Protein AF-A0A940AK11-F1 (afdb_monomer_lite)

Sequence (326 aa):
MSIERRLAAKERALKARRKAFWKKAGPILIIAAAVLLVWGVYALNKSLTEINYSKGITKDGKIKGYNAKDCLNGLPNLDSIDIKVEEVTDELVGERIEKQMKSLIESKNGTETSEETGEDKKDEEPVDYDALLTDAWVEEYASTYLGDYYEHTAEGFKKAIKDIVTDEKRSAAETDIDTYLKENTTVKTYPWTFTRNLRKLIPDAEEKQYKSLYEAYGLTFDFDSYVESTYGSYTSYRKQVKERAKEQTHVVLIWLAVGDELGVTATEADVKAWKVLDLGDTAKDEDKEEYWKLAVEEYGLPYLMMDYRVDAAHKALYNKVLGPAE

Structure (mmCIF, N/CA/C/O backbone):
data_AF-A0A940AK11-F1
#
_entry.id   AF-A0A940AK11-F1
#
loop_
_atom_site.group_PDB
_atom_site.id
_atom_site.type_symbol
_atom_site.label_atom_id
_atom_site.label_alt_id
_atom_site.label_comp_id
_atom_site.label_asym_id
_atom_site.label_entity_id
_atom_site.label_seq_id
_atom_site.pdbx_PDB_ins_code
_atom_site.Cartn_x
_atom_site.Cartn_y
_atom_site.Cartn_z
_atom_site.occupancy
_atom_site.B_iso_or_equiv
_atom_site.auth_seq_id
_atom_site.auth_comp_id
_atom_site.auth_asym_id
_atom_site.auth_atom_id
_atom_site.pdbx_PDB_model_num
ATOM 1 N N . MET A 1 1 ? 52.687 16.208 -2.830 1.00 49.97 1 MET A N 1
ATOM 2 C CA . MET A 1 1 ? 51.777 15.066 -2.564 1.00 49.97 1 MET A CA 1
ATOM 3 C C . MET A 1 1 ? 51.165 14.669 -3.903 1.00 49.97 1 MET A C 1
ATOM 5 O O . MET A 1 1 ? 50.542 15.533 -4.507 1.00 49.97 1 MET A O 1
ATOM 9 N N . SER A 1 2 ? 51.442 13.467 -4.429 1.00 52.62 2 SER A N 1
ATOM 10 C CA . SER A 1 2 ? 51.063 13.104 -5.809 1.00 52.62 2 SER A CA 1
ATOM 11 C C . SER A 1 2 ? 49.543 13.110 -5.999 1.00 52.62 2 SER A C 1
ATOM 13 O O . SER A 1 2 ? 48.791 12.813 -5.069 1.00 52.62 2 SER A O 1
ATOM 15 N N . ILE A 1 3 ? 49.097 13.474 -7.202 1.00 46.22 3 ILE A N 1
ATOM 16 C CA . ILE A 1 3 ? 47.680 13.552 -7.596 1.00 46.22 3 ILE A CA 1
ATOM 17 C C . ILE A 1 3 ? 46.946 12.233 -7.282 1.00 46.22 3 ILE A C 1
ATOM 19 O O . ILE A 1 3 ? 45.829 12.249 -6.770 1.00 46.22 3 ILE A O 1
ATOM 23 N N . GLU A 1 4 ? 47.635 11.102 -7.425 1.00 46.22 4 GLU A N 1
ATOM 24 C CA . GLU A 1 4 ? 47.155 9.762 -7.068 1.00 46.22 4 GLU A CA 1
ATOM 25 C C . GLU A 1 4 ? 46.826 9.600 -5.575 1.00 46.22 4 GLU A C 1
ATOM 27 O O . GLU A 1 4 ? 45.817 8.994 -5.219 1.00 46.22 4 GLU A O 1
ATOM 32 N N . ARG A 1 5 ? 47.613 10.199 -4.668 1.00 43.84 5 ARG A N 1
ATOM 33 C CA . ARG A 1 5 ? 47.323 10.160 -3.222 1.00 43.84 5 ARG A CA 1
ATOM 34 C C . ARG A 1 5 ? 46.113 11.022 -2.855 1.00 43.84 5 ARG A C 1
ATOM 36 O O . ARG A 1 5 ? 45.397 10.686 -1.914 1.00 43.84 5 ARG A O 1
ATOM 43 N N . ARG A 1 6 ? 45.853 12.100 -3.604 1.00 42.50 6 ARG A N 1
ATOM 44 C CA . ARG A 1 6 ? 44.655 12.945 -3.434 1.00 42.50 6 ARG A CA 1
ATOM 45 C C . ARG A 1 6 ? 43.391 12.258 -3.966 1.00 42.50 6 ARG A C 1
ATOM 47 O O . ARG A 1 6 ? 42.347 12.364 -3.327 1.00 42.50 6 ARG A O 1
ATOM 54 N N . LEU A 1 7 ? 43.492 11.509 -5.065 1.00 44.31 7 LEU A N 1
ATOM 55 C CA . LEU A 1 7 ? 42.405 10.678 -5.601 1.00 44.31 7 LEU A CA 1
ATOM 56 C C . LEU A 1 7 ? 42.065 9.507 -4.668 1.00 44.31 7 LEU A C 1
ATOM 58 O O . LEU A 1 7 ? 40.908 9.353 -4.285 1.00 44.31 7 LEU A O 1
ATOM 62 N N . ALA A 1 8 ? 43.069 8.771 -4.185 1.00 55.28 8 ALA A N 1
ATOM 63 C CA . ALA A 1 8 ? 42.857 7.665 -3.248 1.00 55.28 8 ALA A CA 1
ATOM 64 C C . ALA A 1 8 ? 42.260 8.123 -1.900 1.00 55.28 8 ALA A C 1
ATOM 66 O O . ALA A 1 8 ? 41.466 7.406 -1.287 1.00 55.28 8 ALA A O 1
ATOM 67 N N . ALA A 1 9 ? 42.606 9.327 -1.428 1.00 46.75 9 ALA A N 1
ATOM 68 C CA . ALA A 1 9 ? 42.007 9.913 -0.227 1.00 46.75 9 ALA A CA 1
ATOM 69 C C . ALA A 1 9 ? 40.536 10.313 -0.446 1.00 46.75 9 ALA A C 1
ATOM 71 O O . ALA A 1 9 ? 39.701 10.059 0.425 1.00 46.75 9 ALA A O 1
ATOM 72 N N . LYS A 1 10 ? 40.196 10.865 -1.621 1.00 47.12 10 LYS A N 1
ATOM 73 C CA . LYS A 1 10 ? 38.809 11.188 -1.996 1.00 47.12 10 LYS A CA 1
ATOM 74 C C . LYS A 1 10 ? 37.944 9.935 -2.151 1.00 47.12 10 LYS A C 1
ATOM 76 O O . LYS A 1 10 ? 36.829 9.914 -1.639 1.00 47.12 10 LYS A O 1
ATOM 81 N N . GLU A 1 11 ? 38.458 8.865 -2.754 1.00 49.47 11 GLU A N 1
ATOM 82 C CA . GLU A 1 11 ? 37.731 7.591 -2.862 1.00 49.47 11 GLU A CA 1
ATOM 83 C C . GLU A 1 11 ? 37.491 6.923 -1.505 1.00 49.47 11 GLU A C 1
ATOM 85 O O . GLU A 1 11 ? 36.413 6.382 -1.258 1.00 49.47 11 GLU A O 1
ATOM 90 N N . ARG A 1 12 ? 38.467 6.982 -0.588 1.00 53.44 12 ARG A N 1
ATOM 91 C CA . ARG A 1 12 ? 38.298 6.465 0.780 1.00 53.44 12 ARG A CA 1
ATOM 92 C C . ARG A 1 12 ? 37.286 7.291 1.575 1.00 53.44 12 ARG A C 1
ATOM 94 O O . ARG A 1 12 ? 36.462 6.707 2.277 1.00 53.44 12 ARG A O 1
ATOM 101 N N . ALA A 1 13 ? 37.290 8.615 1.417 1.00 46.00 13 ALA A N 1
ATOM 102 C CA . ALA A 1 13 ? 36.304 9.503 2.033 1.00 46.00 13 ALA A CA 1
ATOM 103 C C . ALA A 1 13 ? 34.887 9.278 1.472 1.00 46.00 13 ALA A C 1
ATOM 105 O O . ALA A 1 13 ? 33.927 9.224 2.240 1.00 46.00 13 ALA A O 1
ATOM 106 N N . LEU A 1 14 ? 34.746 9.058 0.161 1.00 42.38 14 LEU A N 1
ATOM 107 C CA . LEU A 1 14 ? 33.468 8.726 -0.480 1.00 42.38 14 LEU A CA 1
ATOM 108 C C . LEU A 1 14 ? 32.950 7.342 -0.067 1.00 42.38 14 LEU A C 1
ATOM 110 O O . LEU A 1 14 ? 31.771 7.210 0.251 1.00 42.38 14 LEU A O 1
ATOM 114 N N . LYS A 1 15 ? 33.816 6.321 0.010 1.00 52.34 15 LYS A N 1
ATOM 115 C CA . LYS A 1 15 ? 33.442 4.986 0.514 1.00 52.34 15 LYS A CA 1
ATOM 116 C C . LYS A 1 15 ? 33.026 5.030 1.987 1.00 52.34 15 LYS A C 1
ATOM 118 O O . LYS A 1 15 ? 32.059 4.371 2.358 1.00 52.34 15 LYS A O 1
ATOM 123 N N . ALA A 1 16 ? 33.693 5.837 2.813 1.00 48.56 16 ALA A N 1
ATOM 124 C CA . ALA A 1 16 ? 33.312 6.037 4.211 1.00 48.56 16 ALA A CA 1
ATOM 125 C C . ALA A 1 16 ? 31.967 6.776 4.350 1.00 48.56 16 ALA A C 1
ATOM 127 O O . ALA A 1 16 ? 31.118 6.343 5.128 1.00 48.56 16 ALA A O 1
ATOM 128 N N . ARG A 1 17 ? 31.733 7.825 3.546 1.00 43.28 17 ARG A N 1
ATOM 129 C CA . ARG A 1 17 ? 30.458 8.565 3.509 1.00 43.28 17 ARG A CA 1
ATOM 130 C C . ARG A 1 17 ? 29.298 7.704 3.004 1.00 43.28 17 ARG A C 1
ATOM 132 O O . ARG A 1 17 ? 28.258 7.682 3.649 1.00 43.28 17 ARG A O 1
ATOM 139 N N . ARG A 1 18 ? 29.491 6.909 1.943 1.00 42.59 18 ARG A N 1
ATOM 140 C CA . ARG A 1 18 ? 28.488 5.937 1.458 1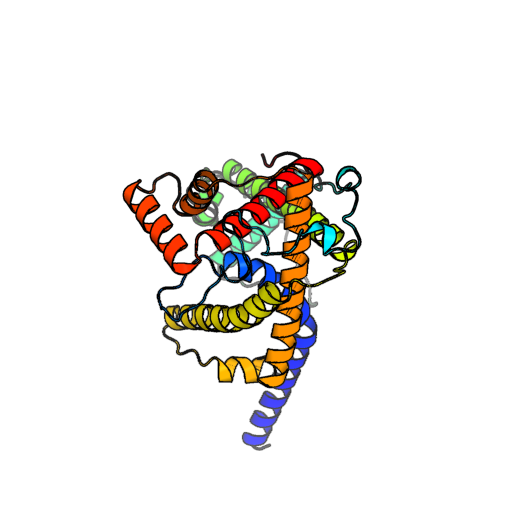.00 42.59 18 ARG A CA 1
ATOM 141 C C . ARG A 1 18 ? 28.169 4.876 2.509 1.00 42.59 18 ARG A C 1
ATOM 143 O O . ARG A 1 18 ? 27.005 4.585 2.743 1.00 42.59 18 ARG A O 1
ATOM 150 N N . LYS A 1 19 ? 29.177 4.339 3.203 1.00 46.53 19 LYS A N 1
ATOM 151 C CA . LYS A 1 19 ? 28.969 3.330 4.255 1.00 46.53 19 LYS A CA 1
ATOM 152 C C . LYS A 1 19 ? 28.256 3.903 5.487 1.00 46.53 19 LYS A C 1
ATOM 154 O O . LYS A 1 19 ? 27.497 3.180 6.121 1.00 46.53 19 LYS A O 1
ATOM 159 N N . ALA A 1 20 ? 28.477 5.179 5.814 1.00 41.84 20 ALA A N 1
ATOM 160 C CA . ALA A 1 20 ? 27.772 5.886 6.885 1.00 41.84 20 ALA A CA 1
ATOM 161 C C . ALA A 1 20 ? 26.326 6.248 6.500 1.00 41.84 20 ALA A C 1
ATOM 163 O O . ALA A 1 20 ? 25.429 6.094 7.325 1.00 41.84 20 ALA A O 1
ATOM 164 N N . PHE A 1 21 ? 26.101 6.647 5.244 1.00 36.31 21 PHE A N 1
ATOM 165 C CA . PHE A 1 21 ? 24.776 6.898 4.677 1.00 36.31 21 PHE A CA 1
ATOM 166 C C . PHE A 1 21 ? 23.931 5.617 4.664 1.00 36.31 21 PHE A C 1
ATOM 168 O O . PHE A 1 21 ? 22.863 5.594 5.258 1.00 36.31 21 PHE A O 1
ATOM 175 N N . TRP A 1 22 ? 24.454 4.501 4.145 1.00 35.34 22 TRP A N 1
ATOM 176 C CA . TRP A 1 22 ? 23.753 3.207 4.140 1.00 35.34 22 TRP A CA 1
ATOM 177 C C . TRP A 1 22 ? 23.498 2.620 5.539 1.00 35.34 22 TRP A C 1
ATOM 179 O O . TRP A 1 22 ? 22.526 1.895 5.730 1.00 35.34 22 TRP A O 1
ATOM 189 N N . LYS A 1 23 ? 24.316 2.957 6.548 1.00 38.06 23 LYS A N 1
ATOM 190 C CA . LYS A 1 23 ? 24.087 2.535 7.944 1.00 38.06 23 LYS A CA 1
ATOM 191 C C . LYS A 1 23 ? 22.936 3.278 8.632 1.00 38.06 23 LYS A C 1
ATOM 193 O O . LYS A 1 23 ? 22.411 2.757 9.608 1.00 38.06 23 LYS A O 1
ATOM 198 N N . LYS A 1 24 ? 22.597 4.487 8.166 1.00 33.34 24 LYS A N 1
ATOM 199 C CA . LYS A 1 24 ? 21.549 5.349 8.742 1.00 33.34 24 LYS A CA 1
ATOM 200 C C . LYS A 1 24 ? 20.278 5.400 7.885 1.00 33.34 24 LYS A C 1
ATOM 202 O O . LYS A 1 24 ? 19.190 5.383 8.436 1.00 33.34 24 LYS A O 1
ATOM 207 N N . ALA A 1 25 ? 20.413 5.400 6.560 1.00 30.06 25 ALA A N 1
ATOM 208 C CA . ALA A 1 25 ? 19.305 5.430 5.602 1.00 30.06 25 ALA A CA 1
ATOM 209 C C . ALA A 1 25 ? 18.788 4.032 5.219 1.00 30.06 25 ALA A C 1
ATOM 211 O O . ALA A 1 25 ? 17.678 3.912 4.716 1.00 30.06 25 ALA A O 1
ATOM 212 N N . GLY A 1 26 ? 19.564 2.969 5.472 1.00 30.39 26 GLY A N 1
ATOM 213 C CA . GLY A 1 26 ? 19.205 1.589 5.122 1.00 30.39 26 GLY A CA 1
ATOM 214 C C . GLY A 1 26 ? 17.852 1.112 5.673 1.00 30.39 26 GLY A C 1
ATOM 215 O O . GLY A 1 26 ? 17.099 0.529 4.906 1.00 30.39 26 GLY A O 1
ATOM 216 N N . PRO A 1 27 ? 17.493 1.373 6.945 1.00 35.03 27 PRO A N 1
ATOM 217 C CA . PRO A 1 27 ? 16.182 0.989 7.484 1.00 3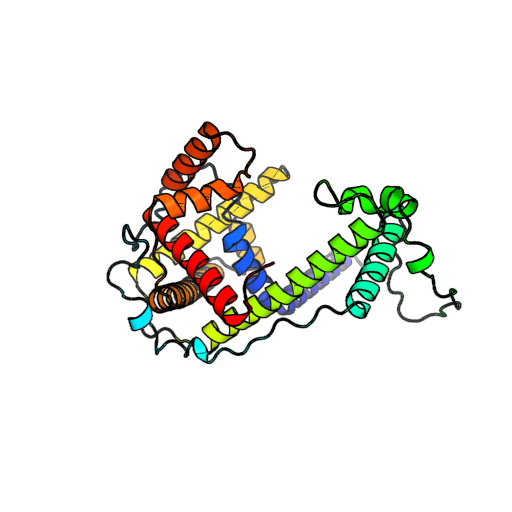5.03 27 PRO A CA 1
ATOM 218 C C . PRO A 1 27 ? 15.022 1.834 6.930 1.00 35.03 27 PRO A C 1
ATOM 220 O O . PRO A 1 27 ? 13.942 1.310 6.688 1.00 35.03 27 PRO A O 1
ATOM 223 N N . ILE A 1 28 ? 15.259 3.126 6.681 1.00 31.05 28 ILE A N 1
ATOM 224 C CA . ILE A 1 28 ? 14.244 4.091 6.218 1.00 31.05 28 ILE A CA 1
ATOM 225 C C . ILE A 1 28 ? 13.911 3.862 4.734 1.00 31.05 28 ILE A C 1
ATOM 227 O O . ILE A 1 28 ? 12.749 3.895 4.339 1.00 31.05 28 ILE A O 1
ATOM 231 N N . LEU A 1 29 ? 14.912 3.511 3.920 1.00 29.91 29 LEU A N 1
ATOM 232 C CA . LEU A 1 29 ? 14.714 3.104 2.527 1.00 29.91 29 LEU A CA 1
ATOM 233 C C . LEU A 1 29 ? 14.007 1.749 2.390 1.00 29.91 29 LEU A C 1
ATOM 235 O O . LEU A 1 29 ? 13.403 1.510 1.356 1.00 29.91 29 LEU A O 1
ATOM 239 N N . ILE A 1 30 ? 14.040 0.872 3.400 1.00 35.44 30 ILE A N 1
ATOM 240 C CA . ILE A 1 30 ? 13.317 -0.414 3.371 1.00 35.44 30 ILE A CA 1
ATOM 241 C C . ILE A 1 30 ? 11.808 -0.209 3.574 1.00 35.44 30 ILE A C 1
ATOM 243 O O . ILE A 1 30 ? 11.019 -0.915 2.953 1.00 35.44 30 ILE A O 1
ATOM 247 N N . ILE A 1 31 ? 11.405 0.781 4.377 1.00 31.75 31 ILE A N 1
ATOM 248 C CA . ILE A 1 31 ? 9.992 1.134 4.590 1.00 31.75 31 ILE A CA 1
ATOM 249 C C . ILE A 1 31 ? 9.453 1.914 3.382 1.00 31.75 31 ILE A C 1
ATOM 251 O O . ILE A 1 31 ? 8.412 1.550 2.839 1.00 31.75 31 ILE A O 1
ATOM 255 N N . ALA A 1 32 ? 10.217 2.883 2.862 1.00 28.53 32 ALA A N 1
ATOM 256 C CA . ALA A 1 32 ? 9.875 3.563 1.611 1.00 28.53 32 ALA A CA 1
ATOM 257 C C . ALA A 1 32 ? 9.844 2.595 0.413 1.00 28.53 32 ALA A C 1
ATOM 259 O O . ALA A 1 32 ? 8.969 2.703 -0.434 1.00 28.53 32 ALA A O 1
ATOM 260 N N . ALA A 1 33 ? 10.734 1.596 0.359 1.00 31.41 33 ALA A N 1
ATOM 261 C CA . ALA A 1 33 ? 10.694 0.548 -0.660 1.00 31.41 33 ALA A CA 1
ATOM 262 C C . ALA A 1 33 ? 9.517 -0.420 -0.482 1.00 31.41 33 ALA A C 1
ATOM 264 O O . ALA A 1 33 ? 9.083 -0.990 -1.468 1.00 31.41 33 ALA A O 1
ATOM 265 N N . ALA A 1 34 ? 8.976 -0.624 0.722 1.00 36.06 34 ALA A N 1
ATOM 266 C CA . ALA A 1 34 ? 7.783 -1.453 0.907 1.00 36.06 34 ALA A CA 1
ATOM 267 C C . ALA A 1 34 ? 6.523 -0.759 0.357 1.00 36.06 34 ALA A C 1
ATOM 269 O O . ALA A 1 34 ? 5.739 -1.402 -0.334 1.00 36.06 34 ALA A O 1
ATOM 270 N N . VAL A 1 35 ? 6.395 0.556 0.569 1.00 34.12 35 VAL A N 1
ATOM 271 C CA . VAL A 1 35 ? 5.316 1.388 0.002 1.00 34.12 35 VAL A CA 1
ATOM 272 C C . VAL A 1 35 ? 5.512 1.591 -1.512 1.00 34.12 35 VAL A C 1
ATOM 274 O O . VAL A 1 35 ? 4.580 1.428 -2.297 1.00 34.12 35 VAL A O 1
ATOM 277 N N . LEU A 1 36 ? 6.753 1.807 -1.965 1.00 34.41 36 LEU A N 1
ATOM 278 C CA . LEU A 1 36 ? 7.109 1.887 -3.389 1.00 34.41 36 LEU A CA 1
ATOM 279 C C . LEU A 1 36 ? 7.131 0.528 -4.107 1.00 34.41 36 LEU A C 1
ATOM 281 O O . LEU A 1 36 ? 7.210 0.515 -5.328 1.00 34.41 36 LEU A O 1
ATOM 285 N N . LEU A 1 37 ? 7.064 -0.614 -3.419 1.00 38.19 37 LEU A N 1
ATOM 286 C CA . LEU A 1 37 ? 6.876 -1.924 -4.062 1.00 38.19 37 LEU A CA 1
ATOM 287 C C . LEU A 1 37 ? 5.396 -2.208 -4.341 1.00 38.19 37 LEU A C 1
ATOM 289 O O . LEU A 1 37 ? 5.106 -3.004 -5.227 1.00 38.19 37 LEU A O 1
ATOM 293 N N . VAL A 1 38 ? 4.476 -1.546 -3.634 1.00 37.00 38 VAL A N 1
ATOM 294 C CA . VAL A 1 38 ? 3.038 -1.592 -3.940 1.00 37.00 38 VAL A CA 1
ATOM 295 C C . VAL A 1 38 ? 2.706 -0.588 -5.054 1.00 37.00 38 VAL A C 1
ATOM 297 O O . VAL A 1 38 ? 2.027 -0.944 -6.009 1.00 37.00 38 VAL A O 1
ATOM 300 N N . TRP A 1 39 ? 3.286 0.620 -5.022 1.00 29.95 39 TRP A N 1
ATOM 301 C CA . TRP A 1 39 ? 3.073 1.650 -6.058 1.00 29.95 39 TRP A CA 1
ATOM 302 C C . TRP A 1 39 ? 4.017 1.565 -7.273 1.00 29.95 39 TRP A C 1
ATOM 304 O O . TRP A 1 39 ? 3.638 1.883 -8.392 1.00 29.95 39 TRP A O 1
ATOM 314 N N . GLY A 1 40 ? 5.260 1.114 -7.114 1.00 33.66 40 GLY A N 1
ATOM 315 C CA . GLY A 1 40 ? 6.250 1.043 -8.202 1.00 33.66 40 GLY A CA 1
ATOM 316 C C . GLY A 1 40 ? 6.055 -0.136 -9.157 1.00 33.66 40 GLY A C 1
ATOM 317 O O . GLY A 1 40 ? 6.611 -0.131 -10.252 1.00 33.66 40 GLY A O 1
ATOM 318 N N . VAL A 1 41 ? 5.238 -1.121 -8.772 1.00 36.34 41 VAL A N 1
ATOM 319 C CA . VAL A 1 41 ? 4.784 -2.214 -9.649 1.00 36.34 41 VAL A CA 1
ATOM 320 C C . VAL A 1 41 ? 3.688 -1.737 -10.614 1.00 36.34 41 VAL A C 1
ATOM 322 O O . VAL A 1 41 ? 3.459 -2.385 -11.630 1.00 36.34 41 VAL A O 1
ATOM 325 N N . TYR A 1 42 ? 3.065 -0.584 -10.339 1.00 34.06 42 TYR A N 1
ATOM 326 C CA . TYR A 1 42 ? 1.885 -0.078 -11.036 1.00 34.06 42 TYR A CA 1
ATOM 327 C C . TYR A 1 42 ? 2.167 0.552 -12.418 1.00 34.06 42 TYR A C 1
ATOM 329 O O . TYR A 1 42 ? 1.347 0.435 -13.322 1.00 34.06 42 TYR A O 1
ATOM 337 N N . ALA A 1 43 ? 3.313 1.215 -12.617 1.00 31.34 43 ALA A N 1
ATOM 338 C CA . ALA A 1 43 ? 3.439 2.168 -13.729 1.00 31.34 43 ALA A CA 1
ATOM 339 C C . ALA A 1 43 ? 4.105 1.650 -15.016 1.00 31.34 43 ALA A C 1
ATOM 341 O O . ALA A 1 43 ? 3.915 2.250 -16.071 1.00 31.34 43 ALA A O 1
ATOM 342 N N . LEU A 1 44 ? 4.925 0.599 -14.990 1.00 36.66 44 LEU A N 1
ATOM 343 C CA . LEU A 1 44 ? 5.821 0.324 -16.119 1.00 36.66 44 LEU A CA 1
ATOM 344 C C . LEU A 1 44 ? 6.190 -1.155 -16.192 1.00 36.66 44 LEU A C 1
ATOM 346 O O . LEU A 1 44 ? 7.163 -1.552 -15.557 1.00 36.66 44 LEU A O 1
ATOM 350 N N . ASN A 1 45 ? 5.484 -1.971 -16.984 1.00 41.62 45 ASN A N 1
ATOM 351 C CA . ASN A 1 45 ? 6.074 -3.222 -17.468 1.00 41.62 45 ASN A CA 1
ATOM 352 C C . ASN A 1 45 ? 5.411 -3.816 -18.716 1.00 41.62 45 ASN A C 1
ATOM 354 O O . ASN A 1 45 ? 4.343 -4.406 -18.686 1.00 41.62 45 ASN A O 1
ATOM 358 N N . LYS A 1 46 ? 6.140 -3.763 -19.834 1.00 35.06 46 LYS A N 1
ATOM 359 C CA . LYS A 1 46 ? 5.854 -4.543 -21.042 1.00 35.06 46 LYS A CA 1
ATOM 360 C C . LYS A 1 46 ? 7.098 -5.340 -21.432 1.00 35.06 46 LYS A C 1
ATOM 362 O O . LYS A 1 46 ? 7.806 -4.967 -22.357 1.00 35.06 46 LYS A O 1
ATOM 367 N N . SER A 1 47 ? 7.395 -6.436 -20.725 1.00 35.34 47 SER A N 1
ATOM 368 C CA . SER A 1 47 ? 8.133 -7.567 -21.324 1.00 35.34 47 SER A CA 1
ATOM 369 C C . SER A 1 47 ? 7.977 -8.874 -20.530 1.00 35.34 47 SER A C 1
ATOM 371 O O . SER A 1 47 ? 8.117 -8.931 -19.302 1.00 35.34 47 SER A O 1
ATOM 373 N N . LEU A 1 48 ? 7.646 -9.925 -21.287 1.00 42.94 48 LEU A N 1
ATOM 374 C CA . LEU A 1 48 ? 7.256 -11.263 -20.851 1.00 42.94 48 LEU A CA 1
ATOM 375 C C . LEU A 1 48 ? 8.473 -12.167 -20.594 1.00 42.94 48 LEU A C 1
ATOM 377 O O . LEU A 1 48 ? 9.176 -12.574 -21.517 1.00 42.94 48 LEU A O 1
ATOM 381 N N . THR A 1 49 ? 8.621 -12.569 -19.337 1.00 40.94 49 THR A N 1
ATOM 382 C CA . THR A 1 49 ? 9.017 -13.926 -18.930 1.00 40.94 49 THR A CA 1
ATOM 383 C C . THR A 1 49 ? 7.910 -14.452 -18.008 1.00 40.94 49 THR A C 1
ATOM 385 O O . THR A 1 49 ? 7.193 -13.643 -17.423 1.00 40.94 49 THR A O 1
ATOM 388 N N . GLU A 1 50 ? 7.712 -15.778 -17.936 1.00 56.78 50 GLU A N 1
ATOM 389 C CA . GLU A 1 50 ? 6.596 -16.487 -17.263 1.00 56.78 50 GLU A CA 1
ATOM 390 C C . GLU A 1 50 ? 6.525 -16.262 -15.732 1.00 56.78 50 GLU A C 1
ATOM 392 O O . GLU A 1 50 ? 6.674 -17.183 -14.919 1.00 56.78 50 GLU A O 1
ATOM 397 N N . ILE A 1 51 ? 6.302 -15.025 -15.304 1.00 66.12 51 ILE A N 1
ATOM 398 C CA . ILE A 1 51 ? 6.085 -14.669 -13.912 1.00 66.12 51 ILE A CA 1
ATOM 399 C C . ILE A 1 51 ? 4.641 -15.027 -13.562 1.00 66.12 51 ILE A C 1
ATOM 401 O O . ILE A 1 51 ? 3.692 -14.415 -14.032 1.00 66.12 51 ILE A O 1
ATOM 405 N N . ASN A 1 52 ? 4.459 -16.045 -12.723 1.00 80.94 52 ASN A N 1
ATOM 406 C CA . ASN A 1 52 ? 3.132 -16.450 -12.269 1.00 80.94 52 ASN A CA 1
ATOM 407 C C . ASN A 1 52 ? 2.857 -15.875 -10.874 1.00 80.94 52 ASN A C 1
ATOM 409 O O . ASN A 1 52 ? 3.083 -16.549 -9.862 1.00 80.94 52 ASN A O 1
ATOM 413 N N . TYR A 1 53 ? 2.367 -14.634 -10.821 1.00 84.75 53 TYR A N 1
ATOM 414 C CA . TYR A 1 53 ? 1.948 -13.975 -9.575 1.00 84.75 53 TYR A CA 1
ATOM 415 C C . TYR A 1 53 ? 0.830 -14.752 -8.864 1.00 84.75 53 TYR A C 1
ATOM 417 O O . TYR A 1 53 ? 0.824 -14.881 -7.642 1.00 84.75 53 TYR A O 1
ATOM 425 N N . SER A 1 54 ? -0.046 -15.388 -9.641 1.00 90.44 54 SER A N 1
ATOM 426 C CA . SER A 1 54 ? -1.173 -16.199 -9.169 1.00 90.44 54 SER A CA 1
ATOM 427 C C . SER A 1 54 ? -0.777 -17.553 -8.545 1.00 90.44 54 SER A C 1
ATOM 429 O O . SER A 1 54 ? -1.624 -18.304 -8.046 1.00 90.44 54 SER A O 1
ATOM 431 N N . LYS A 1 55 ? 0.510 -17.923 -8.546 1.00 90.69 55 LYS A N 1
ATOM 432 C CA . LYS A 1 55 ? 0.956 -19.228 -8.049 1.00 90.69 55 LYS A CA 1
ATOM 433 C C . LYS A 1 55 ? 0.834 -19.326 -6.530 1.00 90.69 55 LYS A C 1
ATOM 435 O O . LYS A 1 55 ? 1.557 -18.687 -5.773 1.00 90.69 55 LYS A O 1
ATOM 440 N N . GLY A 1 56 ? -0.001 -20.269 -6.095 1.00 91.44 56 GLY A N 1
ATOM 441 C CA . GLY A 1 56 ? -0.302 -20.477 -4.678 1.00 91.44 56 GLY A CA 1
ATOM 442 C C . GLY A 1 56 ? -1.499 -19.666 -4.190 1.00 91.44 56 GLY A C 1
ATOM 443 O O . GLY A 1 56 ? -1.750 -19.675 -2.990 1.00 91.44 56 GLY A O 1
ATOM 444 N N . ILE A 1 57 ? -2.240 -19.032 -5.101 1.00 94.75 57 ILE A N 1
ATOM 445 C CA . ILE A 1 57 ? -3.449 -18.258 -4.822 1.00 94.75 57 ILE A CA 1
ATOM 446 C C . ILE A 1 57 ? -4.649 -18.958 -5.484 1.00 94.75 57 ILE A C 1
ATOM 448 O O . ILE A 1 57 ? -4.514 -19.623 -6.516 1.00 94.75 57 ILE A O 1
ATOM 452 N N . THR A 1 58 ? -5.813 -18.902 -4.850 1.00 95.00 58 THR A N 1
ATOM 453 C CA . THR A 1 58 ? -7.087 -19.416 -5.364 1.00 95.00 58 THR A CA 1
ATOM 454 C C . THR A 1 58 ? -7.821 -18.345 -6.172 1.00 95.00 58 THR A C 1
ATOM 456 O O . THR A 1 58 ? -7.477 -17.170 -6.130 1.00 95.00 58 THR A O 1
ATOM 459 N N . LYS A 1 59 ? -8.859 -18.737 -6.921 1.00 94.19 59 LYS A N 1
ATOM 460 C CA . LYS A 1 59 ? -9.622 -17.803 -7.770 1.00 94.19 59 LYS A CA 1
ATOM 461 C C . LYS A 1 59 ? -10.311 -16.675 -6.989 1.00 94.19 59 LYS A C 1
ATOM 463 O O . LYS A 1 59 ? -10.558 -15.629 -7.561 1.00 94.19 59 LYS A O 1
ATOM 468 N N . ASP A 1 60 ? -10.598 -16.888 -5.708 1.00 92.12 60 ASP A N 1
ATOM 469 C CA . ASP A 1 60 ? -11.170 -15.912 -4.770 1.00 92.12 60 ASP A CA 1
ATOM 470 C C . ASP A 1 60 ? -10.099 -15.119 -3.989 1.00 92.12 60 ASP A C 1
ATOM 472 O O . ASP A 1 60 ? -10.381 -14.544 -2.935 1.00 92.12 60 ASP A O 1
ATOM 476 N N . GLY A 1 61 ? -8.846 -15.122 -4.459 1.00 92.44 61 GLY A N 1
ATOM 477 C CA . GLY A 1 61 ? -7.766 -14.336 -3.860 1.00 92.44 61 GLY A CA 1
ATOM 478 C C . GLY A 1 61 ? -7.271 -14.854 -2.506 1.00 92.44 61 GLY A C 1
ATOM 479 O O . GLY A 1 61 ? -6.637 -14.109 -1.766 1.00 92.44 61 GLY A O 1
ATOM 480 N N . LYS A 1 62 ? -7.560 -16.111 -2.134 1.00 95.06 62 LYS A N 1
ATOM 481 C CA . LYS A 1 62 ? -7.042 -16.735 -0.899 1.00 95.06 62 LYS A CA 1
ATOM 482 C C . LYS A 1 62 ? -5.742 -17.474 -1.158 1.00 95.06 62 LYS A C 1
ATOM 484 O O . LYS A 1 62 ? -5.474 -17.959 -2.255 1.00 95.06 62 LYS A O 1
ATOM 489 N N . ILE A 1 63 ? -4.947 -17.657 -0.111 1.00 95.19 63 ILE A N 1
ATOM 490 C CA . ILE A 1 63 ? -3.754 -18.497 -0.194 1.00 95.19 63 ILE A CA 1
ATOM 491 C C . ILE A 1 63 ? -4.175 -19.973 -0.250 1.00 95.19 63 ILE A C 1
ATOM 493 O O . ILE A 1 63 ? -4.859 -20.497 0.629 1.00 95.19 63 ILE A O 1
ATOM 497 N N . LYS A 1 64 ? -3.754 -20.681 -1.300 1.00 95.75 64 LYS A N 1
ATOM 498 C CA . LYS A 1 64 ? -4.174 -22.058 -1.572 1.00 95.75 64 LYS A CA 1
ATOM 499 C C . LYS A 1 64 ? -3.765 -23.006 -0.445 1.00 95.75 64 LYS A C 1
ATOM 501 O O . LYS A 1 64 ? -2.580 -23.277 -0.259 1.00 95.75 64 LYS A O 1
ATOM 506 N N . GLY A 1 65 ? -4.765 -23.591 0.214 1.00 95.44 65 GLY A N 1
ATOM 507 C CA . GLY A 1 65 ? -4.583 -24.593 1.268 1.00 95.44 65 GLY A CA 1
ATOM 508 C C . GLY A 1 65 ? -4.319 -24.012 2.657 1.00 95.44 65 GLY A C 1
ATOM 509 O O . GLY A 1 65 ? -3.955 -24.771 3.549 1.00 95.44 65 GLY A O 1
ATOM 510 N N . TYR A 1 66 ? -4.492 -22.701 2.840 1.00 96.06 66 TYR A N 1
ATOM 511 C CA . TYR A 1 66 ? -4.278 -22.024 4.114 1.00 96.06 66 TYR A CA 1
ATOM 512 C C . TYR A 1 66 ? -5.425 -21.051 4.401 1.00 96.06 66 TYR A C 1
ATOM 514 O O . TYR A 1 66 ? -5.879 -20.339 3.508 1.00 96.06 66 TYR A O 1
ATOM 522 N N . ASN A 1 67 ? -5.874 -21.007 5.655 1.00 95.69 67 ASN A N 1
ATOM 523 C CA . ASN A 1 67 ? -6.653 -19.892 6.181 1.00 95.69 67 ASN A CA 1
ATOM 524 C C . ASN A 1 67 ? -5.671 -18.891 6.811 1.00 95.69 67 ASN A C 1
ATOM 526 O O . ASN A 1 67 ? -4.772 -19.299 7.550 1.00 95.69 67 ASN A O 1
ATOM 530 N N . ALA A 1 68 ? -5.811 -17.601 6.498 1.00 95.31 68 ALA A N 1
ATOM 531 C CA . ALA A 1 68 ? -4.860 -16.585 6.940 1.00 95.31 68 ALA A CA 1
ATOM 532 C C . ALA A 1 68 ? -4.804 -16.465 8.472 1.00 95.31 68 ALA A C 1
ATOM 534 O O . ALA A 1 68 ? -3.714 -16.430 9.039 1.00 95.31 68 ALA A O 1
ATOM 535 N N . LYS A 1 69 ? -5.959 -16.520 9.147 1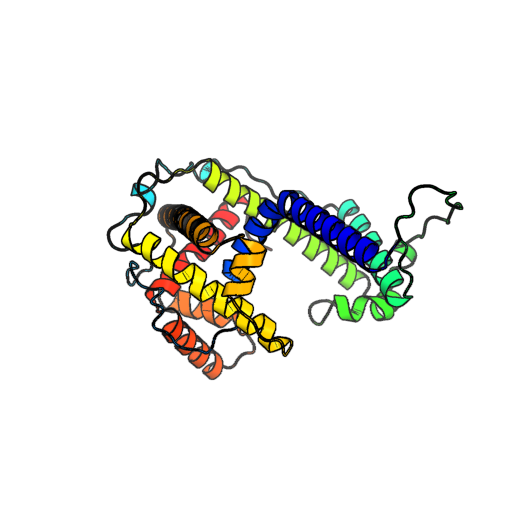.00 95.94 69 LYS A N 1
ATOM 536 C CA . LYS A 1 69 ? -6.072 -16.456 10.611 1.00 95.94 69 LYS A CA 1
ATOM 537 C C . LYS A 1 69 ? -5.389 -17.645 11.294 1.00 95.94 69 LYS A C 1
ATOM 539 O O . LYS A 1 69 ? -4.673 -17.458 12.274 1.00 95.94 69 LYS A O 1
ATOM 544 N N . ASP A 1 70 ? -5.511 -18.846 10.727 1.00 96.81 70 ASP A N 1
ATOM 545 C CA . ASP A 1 70 ? -4.873 -20.064 11.260 1.00 96.81 70 ASP A CA 1
ATOM 546 C C . ASP A 1 70 ? -3.338 -20.069 11.109 1.00 96.81 70 ASP A C 1
ATOM 548 O O . ASP A 1 70 ? -2.629 -20.797 11.817 1.00 96.81 70 ASP A O 1
ATOM 552 N N . CYS A 1 71 ? -2.811 -19.262 10.183 1.00 97.12 71 CYS A N 1
ATOM 553 C CA . CYS A 1 71 ? -1.379 -19.070 9.964 1.00 97.12 71 CYS A CA 1
ATOM 554 C C . CYS A 1 71 ? -0.727 -18.106 10.965 1.00 97.12 71 CYS A C 1
ATOM 556 O O . CYS A 1 71 ? 0.505 -18.011 10.979 1.00 97.12 71 CYS A O 1
ATOM 558 N N . LEU A 1 72 ? -1.508 -17.416 11.797 1.00 97.69 72 LEU A N 1
ATOM 559 C CA . LEU A 1 72 ? -1.052 -16.415 12.762 1.00 97.69 72 LEU A CA 1
ATOM 560 C C . LEU A 1 72 ? -1.194 -16.939 14.201 1.00 97.69 72 LEU A C 1
ATOM 562 O O . LEU A 1 72 ? -2.004 -17.822 14.481 1.00 97.69 72 LEU A O 1
ATOM 566 N N . ASN A 1 73 ? -0.421 -16.394 15.141 1.00 95.56 73 ASN A N 1
ATOM 567 C CA . ASN A 1 73 ? -0.591 -16.649 16.580 1.00 95.56 73 ASN A CA 1
ATOM 568 C C . ASN A 1 73 ? -1.696 -15.759 17.188 1.00 95.56 73 ASN A C 1
ATOM 570 O O . ASN A 1 73 ? -1.526 -15.204 18.271 1.00 95.56 73 ASN A O 1
ATOM 574 N N . GLY A 1 74 ? -2.824 -15.636 16.485 1.00 89.75 74 GLY A N 1
ATOM 575 C CA . GLY A 1 74 ? -3.904 -14.701 16.800 1.00 89.75 74 GLY A CA 1
ATOM 576 C C . GLY A 1 74 ? -3.772 -13.370 16.058 1.00 89.75 74 GLY A C 1
ATOM 577 O O . GLY A 1 74 ? -2.684 -12.989 15.634 1.00 89.75 74 GLY A O 1
ATOM 578 N N . LEU A 1 75 ? -4.911 -12.702 15.891 1.00 94.38 75 LEU A N 1
ATOM 579 C CA . LEU A 1 75 ? -5.026 -11.324 15.418 1.00 94.38 75 LEU A CA 1
ATOM 580 C C . LEU A 1 75 ? -5.427 -10.462 16.631 1.00 94.38 75 LEU A C 1
ATOM 582 O O . LEU A 1 75 ? -6.231 -10.943 17.440 1.00 94.38 75 LEU A O 1
ATOM 586 N N . PRO A 1 76 ? -4.887 -9.241 16.799 1.00 93.56 76 PRO A N 1
ATOM 587 C CA . PRO A 1 76 ? -5.360 -8.310 17.817 1.00 93.56 76 PRO A CA 1
ATOM 588 C C . PRO A 1 76 ? -6.865 -8.061 17.693 1.00 93.56 76 PRO A C 1
ATOM 590 O O . PRO A 1 76 ? -7.425 -8.139 16.601 1.00 93.56 76 PRO A O 1
ATOM 593 N N . ASN A 1 77 ? -7.521 -7.736 18.809 1.00 95.25 77 ASN A N 1
ATOM 594 C CA . ASN A 1 77 ? -8.923 -7.337 18.772 1.00 95.25 77 ASN A CA 1
ATOM 595 C C . ASN A 1 77 ? -9.050 -6.004 18.019 1.00 95.25 77 ASN A C 1
ATOM 597 O O . ASN A 1 77 ? -8.629 -4.965 18.532 1.00 95.25 77 ASN A O 1
ATOM 601 N N . LEU A 1 78 ? -9.654 -6.036 16.832 1.00 95.81 78 LEU A N 1
ATOM 602 C CA . LEU A 1 78 ? -9.781 -4.861 15.970 1.00 95.81 78 LEU A CA 1
ATOM 603 C C . LEU A 1 78 ? -10.613 -3.744 16.618 1.00 95.81 78 LEU A C 1
ATOM 605 O O . LEU A 1 78 ? -10.357 -2.576 16.355 1.00 95.81 78 LEU A O 1
ATOM 609 N N . ASP A 1 79 ? -11.549 -4.080 17.512 1.00 94.31 79 ASP A N 1
ATOM 610 C CA . ASP A 1 79 ? -12.354 -3.097 18.257 1.00 94.31 79 ASP A CA 1
ATOM 611 C C . ASP A 1 79 ? -11.569 -2.399 19.381 1.00 94.31 79 ASP A C 1
ATOM 613 O O . ASP A 1 79 ? -12.058 -1.443 19.976 1.00 94.31 79 ASP A O 1
ATOM 617 N N . SER A 1 80 ? -10.372 -2.893 19.715 1.00 92.88 80 SER A N 1
ATOM 618 C CA . SER A 1 80 ? -9.513 -2.308 20.755 1.00 92.88 80 SER A CA 1
ATOM 619 C C . SER A 1 80 ? -8.436 -1.366 20.217 1.00 92.88 80 SER A C 1
ATOM 621 O O . SER A 1 80 ? -7.665 -0.820 21.004 1.00 92.88 80 SER A O 1
ATOM 623 N N . ILE A 1 81 ? -8.363 -1.188 18.895 1.00 94.25 81 ILE A N 1
ATOM 624 C CA . ILE A 1 81 ? -7.421 -0.265 18.262 1.00 94.25 81 ILE A CA 1
ATOM 625 C C . ILE A 1 81 ? -7.953 1.162 18.451 1.00 94.25 81 ILE A C 1
ATOM 627 O O . ILE A 1 81 ? -8.940 1.541 17.830 1.00 94.25 81 ILE A O 1
ATOM 631 N N . ASP A 1 82 ? -7.297 1.938 19.316 1.00 93.38 82 ASP A N 1
ATOM 632 C CA . ASP A 1 82 ? -7.588 3.357 19.576 1.00 93.38 82 ASP A CA 1
ATOM 633 C C . ASP A 1 82 ? -6.412 4.205 19.076 1.00 93.38 82 ASP A C 1
ATOM 635 O O . ASP A 1 82 ? -5.512 4.575 19.831 1.00 93.38 82 ASP A O 1
ATOM 639 N N . ILE A 1 83 ? -6.385 4.429 17.763 1.00 92.25 83 ILE A N 1
ATOM 640 C CA . ILE A 1 83 ? -5.451 5.338 17.094 1.00 92.25 83 ILE A CA 1
ATOM 641 C C . ILE A 1 83 ? -6.280 6.500 16.565 1.00 92.25 83 ILE A C 1
ATOM 643 O O . ILE A 1 83 ? -7.320 6.291 15.944 1.00 92.25 83 ILE A O 1
ATOM 647 N N . LYS A 1 84 ? -5.833 7.726 16.837 1.00 90.81 84 LYS A N 1
ATOM 648 C CA . LYS A 1 84 ? -6.556 8.947 16.478 1.00 90.81 84 LYS A CA 1
ATOM 649 C C . LYS A 1 84 ? -5.794 9.715 15.420 1.00 90.81 84 LYS A C 1
ATOM 651 O O . LYS A 1 84 ? -4.572 9.810 15.486 1.00 90.81 84 LYS A O 1
ATOM 656 N N . VAL A 1 85 ? -6.538 10.307 14.494 1.00 90.75 85 VAL A N 1
ATOM 657 C CA . VAL A 1 85 ? -5.991 11.324 13.597 1.00 90.75 85 VAL A CA 1
ATOM 658 C C . VAL A 1 85 ? -5.732 12.576 14.429 1.00 90.75 85 VAL A C 1
ATOM 660 O O . VAL A 1 85 ? -6.615 13.033 15.160 1.00 90.75 85 VAL A O 1
ATOM 663 N N . GLU A 1 86 ? -4.510 13.097 14.366 1.00 88.62 86 GLU A N 1
ATOM 664 C CA . GLU A 1 86 ? -4.185 14.371 15.005 1.00 88.62 86 GLU A CA 1
ATOM 665 C C . GLU A 1 86 ? -5.025 15.496 14.389 1.00 88.62 86 GLU A C 1
ATOM 667 O O . GLU A 1 86 ? -5.203 15.558 13.173 1.00 88.62 86 GLU A O 1
ATOM 672 N N . GLU A 1 87 ? -5.537 16.390 15.233 1.00 89.69 87 GLU A N 1
ATOM 673 C CA . GLU A 1 87 ? -6.361 17.511 14.787 1.00 89.69 87 GLU A CA 1
ATOM 674 C C . GLU A 1 87 ? -5.546 18.484 13.927 1.00 89.69 87 GLU A C 1
ATOM 676 O O . GLU A 1 87 ? -4.434 18.885 14.283 1.00 89.69 87 GLU A O 1
ATOM 681 N N . VAL A 1 88 ? -6.121 18.887 12.794 1.00 89.44 88 VAL A N 1
ATOM 682 C CA . VAL A 1 88 ? -5.547 19.911 11.921 1.00 89.44 88 VAL A CA 1
ATOM 683 C C . VAL A 1 88 ? -6.016 21.277 12.405 1.00 89.44 88 VAL A C 1
ATOM 685 O O . VAL A 1 88 ? -7.160 21.667 12.176 1.00 89.44 88 VAL A O 1
ATOM 688 N N . THR A 1 89 ? -5.129 21.995 13.091 1.00 90.44 89 THR A N 1
ATOM 689 C CA . THR A 1 89 ? -5.400 23.344 13.599 1.00 90.44 89 THR A CA 1
ATOM 690 C C . THR A 1 89 ? -5.042 24.414 12.568 1.00 90.44 89 THR A C 1
ATOM 692 O O . THR A 1 89 ? -4.143 24.228 11.745 1.00 90.44 89 THR A O 1
ATOM 695 N N . ASP A 1 90 ? -5.706 25.570 12.643 1.00 88.38 90 ASP A N 1
ATOM 696 C CA . ASP A 1 90 ? -5.394 26.715 11.776 1.00 88.38 90 ASP A CA 1
ATOM 697 C C . ASP A 1 90 ? -3.953 27.217 11.979 1.00 88.38 90 ASP A C 1
ATOM 699 O O . ASP A 1 90 ? -3.319 27.659 11.027 1.00 88.38 90 ASP A O 1
ATOM 703 N N . GLU A 1 91 ? -3.406 27.087 13.194 1.00 89.56 91 GLU A N 1
ATOM 704 C CA . GLU A 1 91 ? -2.006 27.409 13.507 1.00 89.56 91 GLU A CA 1
ATOM 705 C C . GLU A 1 91 ? -1.036 26.523 12.713 1.00 89.56 91 GLU A C 1
ATOM 707 O O . GLU A 1 91 ? -0.142 27.033 12.041 1.00 89.56 91 GLU A O 1
ATOM 712 N N . LEU A 1 92 ? -1.260 25.204 12.704 1.00 88.12 92 LEU A N 1
ATOM 713 C CA . LEU A 1 92 ? -0.437 24.259 11.945 1.00 88.12 92 LEU A CA 1
ATOM 714 C C . LEU A 1 92 ? -0.509 24.529 10.434 1.00 88.12 92 LEU A C 1
ATOM 716 O O . LEU A 1 92 ? 0.498 24.441 9.726 1.00 88.12 92 LEU A O 1
ATOM 720 N N . VAL A 1 93 ? -1.704 24.847 9.932 1.00 88.12 93 VAL A N 1
ATOM 721 C CA . VAL A 1 93 ? -1.909 25.206 8.522 1.00 88.12 93 VAL A CA 1
ATOM 722 C C . VAL A 1 93 ? -1.190 26.516 8.196 1.00 88.12 93 VAL A C 1
ATOM 724 O O . VAL A 1 93 ? -0.512 26.584 7.172 1.00 88.12 93 VAL A O 1
ATOM 727 N N . GLY A 1 94 ? -1.266 27.517 9.077 1.00 87.50 94 GLY A N 1
ATOM 728 C CA . GLY A 1 94 ? -0.533 28.778 8.963 1.00 87.50 94 GLY A CA 1
ATOM 729 C C . GLY A 1 94 ? 0.978 28.563 8.862 1.00 87.50 94 GLY A C 1
ATOM 730 O O . GLY A 1 94 ? 1.592 28.974 7.879 1.00 87.50 94 GLY A O 1
ATOM 731 N N . GLU A 1 95 ? 1.572 27.806 9.788 1.00 89.50 95 GLU A N 1
ATOM 732 C CA . GLU A 1 95 ? 3.006 27.470 9.746 1.00 89.50 95 GLU A CA 1
ATOM 733 C C . GLU A 1 95 ? 3.407 26.767 8.434 1.00 89.50 95 GLU A C 1
ATOM 735 O O . GLU A 1 95 ? 4.481 27.010 7.865 1.00 89.50 95 GLU A O 1
ATOM 740 N N . ARG A 1 96 ? 2.542 25.880 7.920 1.00 88.44 96 ARG A N 1
ATOM 741 C CA . ARG A 1 96 ? 2.770 25.173 6.652 1.00 88.44 96 ARG A CA 1
ATOM 742 C C . ARG A 1 96 ? 2.702 26.120 5.454 1.00 88.44 96 ARG A C 1
ATOM 744 O O . ARG A 1 96 ? 3.539 25.988 4.557 1.00 88.44 96 ARG A O 1
ATOM 751 N N . ILE A 1 97 ? 1.759 27.062 5.453 1.00 88.19 97 ILE A N 1
ATOM 752 C CA . ILE A 1 97 ? 1.630 28.115 4.438 1.00 88.19 97 ILE A CA 1
ATOM 753 C C . ILE A 1 97 ? 2.904 28.954 4.401 1.00 88.19 97 ILE A C 1
ATOM 755 O O . ILE A 1 97 ? 3.525 29.039 3.343 1.00 88.19 97 ILE A O 1
ATOM 759 N N . GLU A 1 98 ? 3.350 29.495 5.536 1.00 88.88 98 GLU A N 1
ATOM 760 C CA . GLU A 1 98 ? 4.552 30.336 5.603 1.00 88.88 98 GLU A CA 1
ATOM 761 C C . GLU A 1 98 ? 5.779 29.612 5.039 1.00 88.88 98 GLU A C 1
ATOM 763 O O . GLU A 1 98 ? 6.509 30.135 4.188 1.00 88.88 98 GLU A O 1
ATOM 768 N N . LYS A 1 99 ? 5.981 28.356 5.457 1.00 88.88 99 LYS A N 1
ATOM 769 C CA . LYS A 1 99 ? 7.085 27.522 4.976 1.00 88.88 99 LYS A CA 1
ATOM 770 C C . LYS A 1 99 ? 7.012 27.287 3.467 1.00 88.88 99 LYS A C 1
ATOM 772 O O . LYS A 1 99 ? 8.045 27.332 2.792 1.00 88.88 99 LYS A O 1
ATOM 777 N N . GLN A 1 100 ? 5.818 27.030 2.933 1.00 86.69 100 GLN A N 1
ATOM 778 C CA . GLN A 1 100 ? 5.629 26.790 1.506 1.00 86.69 100 GLN A CA 1
ATOM 779 C C . GLN A 1 100 ? 5.826 28.073 0.689 1.00 86.69 100 GLN A C 1
ATOM 781 O O . GLN A 1 100 ? 6.512 28.041 -0.334 1.00 86.69 100 GLN A O 1
ATOM 786 N N . MET A 1 101 ? 5.296 29.206 1.157 1.00 86.88 101 MET A N 1
ATOM 787 C CA . MET A 1 101 ? 5.488 30.514 0.529 1.00 86.88 101 MET A CA 1
ATOM 788 C C . MET A 1 101 ? 6.970 30.873 0.451 1.00 86.88 101 MET A C 1
ATOM 790 O O . MET A 1 101 ? 7.464 31.212 -0.626 1.00 86.88 101 MET A O 1
ATOM 794 N N . LYS A 1 102 ? 7.700 30.718 1.561 1.00 86.12 102 LYS A N 1
ATOM 795 C CA . LYS A 1 102 ? 9.149 30.933 1.602 1.00 86.12 102 LYS A CA 1
ATOM 796 C C . LYS A 1 102 ? 9.878 30.069 0.571 1.00 86.12 102 LYS A C 1
ATOM 798 O O . LYS A 1 102 ? 10.657 30.594 -0.222 1.00 86.12 102 LYS A O 1
ATOM 803 N N . SER A 1 103 ? 9.577 28.768 0.528 1.00 82.56 103 SER A N 1
ATOM 804 C CA . SER A 1 103 ? 10.203 27.839 -0.422 1.00 82.56 103 SER A CA 1
ATOM 805 C C . SER A 1 103 ? 9.927 28.205 -1.886 1.00 82.56 103 SER A C 1
ATOM 807 O O . SER A 1 103 ? 10.816 28.053 -2.725 1.00 82.56 103 SER A O 1
ATOM 809 N N . LEU A 1 104 ? 8.719 28.677 -2.211 1.00 84.06 104 LEU A N 1
ATOM 810 C CA . LEU A 1 104 ? 8.354 29.079 -3.574 1.00 84.06 104 LEU A CA 1
ATOM 811 C C . LEU A 1 104 ? 9.059 30.374 -3.995 1.00 84.06 104 LEU A C 1
ATOM 813 O O . LEU A 1 104 ? 9.545 30.470 -5.124 1.00 84.06 104 LEU A O 1
ATOM 817 N N . ILE A 1 105 ? 9.174 31.343 -3.084 1.00 82.75 105 ILE A N 1
ATOM 818 C CA . ILE A 1 105 ? 9.910 32.592 -3.318 1.00 82.75 105 ILE A CA 1
ATOM 819 C C . ILE A 1 105 ? 11.400 32.300 -3.546 1.00 82.75 105 ILE A C 1
ATOM 821 O O . ILE A 1 105 ? 11.970 32.760 -4.537 1.00 82.75 105 ILE A O 1
ATOM 825 N N . GLU A 1 106 ? 12.023 31.500 -2.674 1.00 82.69 106 GLU A N 1
ATOM 826 C CA . GLU A 1 106 ? 13.434 31.102 -2.794 1.00 82.69 106 GLU A CA 1
ATOM 827 C C . GLU A 1 106 ? 13.702 30.362 -4.113 1.00 82.69 106 GLU A C 1
ATOM 829 O O . GLU A 1 106 ? 14.639 30.702 -4.842 1.00 82.69 106 GLU A O 1
ATOM 834 N N . SER A 1 107 ? 12.830 29.411 -4.473 1.00 78.75 107 SER A N 1
ATOM 835 C CA . SER A 1 107 ? 12.941 28.657 -5.725 1.00 78.75 107 SER A CA 1
ATOM 836 C C . SER A 1 107 ? 12.837 29.548 -6.963 1.00 78.75 107 SER A C 1
ATOM 838 O O . SER A 1 107 ? 13.529 29.287 -7.948 1.00 78.75 107 SER A O 1
ATOM 840 N N . LYS A 1 108 ? 11.971 30.568 -6.957 1.00 79.19 108 LYS A N 1
ATOM 841 C CA . LYS A 1 108 ? 11.781 31.453 -8.116 1.00 79.19 108 LYS A CA 1
ATOM 842 C C . LYS A 1 108 ? 12.905 32.478 -8.250 1.00 79.19 108 LYS A C 1
ATOM 844 O O . LYS A 1 108 ? 13.336 32.778 -9.361 1.00 79.19 108 LYS A O 1
ATOM 849 N N . ASN A 1 109 ? 13.397 32.984 -7.123 1.00 80.56 109 ASN A N 1
ATOM 850 C CA . ASN A 1 109 ? 14.456 33.990 -7.091 1.00 80.56 109 ASN A CA 1
ATOM 851 C C . ASN A 1 109 ? 15.862 33.391 -7.253 1.00 80.56 109 ASN A C 1
ATOM 853 O O . ASN A 1 109 ? 16.826 34.135 -7.433 1.00 80.56 109 ASN A O 1
ATOM 857 N N . GLY A 1 110 ? 15.995 32.060 -7.215 1.00 65.81 110 GLY A N 1
ATOM 858 C CA . GLY A 1 110 ? 17.280 31.370 -7.353 1.00 65.81 110 GLY A CA 1
ATOM 859 C C . GLY A 1 110 ? 18.220 31.592 -6.164 1.00 65.81 110 GLY A C 1
ATOM 860 O O . GLY A 1 110 ? 19.428 31.393 -6.288 1.00 65.81 110 GLY A O 1
ATOM 861 N N . THR A 1 111 ? 17.685 32.030 -5.024 1.00 56.59 111 THR A N 1
ATOM 862 C CA . THR A 1 111 ? 18.423 32.215 -3.773 1.00 56.59 111 THR A CA 1
ATOM 863 C C . THR A 1 111 ? 18.303 30.951 -2.930 1.00 56.59 111 THR A C 1
ATOM 865 O O . THR A 1 111 ? 17.302 30.753 -2.250 1.00 56.59 111 THR A O 1
ATOM 868 N N . GLU A 1 112 ? 19.326 30.093 -2.966 1.00 51.59 112 GLU A N 1
ATOM 869 C CA . GLU A 1 112 ? 19.502 29.044 -1.957 1.00 51.59 112 GLU A CA 1
ATOM 870 C C . GLU A 1 112 ? 20.070 29.682 -0.686 1.00 51.59 112 GLU A C 1
ATOM 872 O O . GLU A 1 112 ? 21.263 29.984 -0.605 1.00 51.59 112 GLU A O 1
ATOM 877 N N . THR A 1 113 ? 19.234 29.889 0.327 1.00 48.66 113 THR A N 1
ATOM 878 C CA . THR A 1 113 ? 19.722 30.226 1.664 1.00 48.66 113 THR A CA 1
ATOM 879 C C . THR A 1 113 ? 20.253 28.940 2.296 1.00 48.66 113 THR A C 1
ATOM 881 O O . THR A 1 113 ? 19.496 28.139 2.843 1.00 48.66 113 THR A O 1
ATOM 884 N N . SER A 1 114 ? 21.562 28.686 2.186 1.00 42.69 114 SER A N 1
ATOM 885 C CA . SER A 1 114 ? 22.192 27.632 2.984 1.00 42.69 114 SER A CA 1
ATOM 886 C C . SER A 1 114 ? 21.976 27.954 4.459 1.00 42.69 114 SER A C 1
ATOM 888 O O . SER A 1 114 ? 22.209 29.095 4.859 1.00 42.69 114 SER A O 1
ATOM 890 N N . GLU A 1 115 ? 21.573 26.974 5.272 1.00 45.28 115 GLU A N 1
ATOM 891 C CA . GLU A 1 115 ? 21.686 27.069 6.731 1.00 45.28 115 GLU A CA 1
ATOM 892 C C . GLU A 1 115 ? 23.169 27.267 7.090 1.00 45.28 115 GLU A C 1
ATOM 894 O O . GLU A 1 115 ? 23.912 26.313 7.328 1.00 45.28 115 GLU A O 1
ATOM 899 N N . GLU A 1 116 ? 23.635 28.515 7.071 1.00 41.88 116 GLU A N 1
ATOM 900 C CA . GLU A 1 116 ? 24.943 28.884 7.580 1.00 41.88 116 GLU A CA 1
ATOM 901 C C . GLU A 1 116 ? 24.878 28.813 9.102 1.00 41.88 116 GLU A C 1
ATOM 903 O O . GLU A 1 116 ? 24.217 29.586 9.799 1.00 41.88 116 GLU A O 1
ATOM 908 N N . THR A 1 117 ? 25.568 27.803 9.620 1.00 45.50 117 THR A N 1
ATOM 909 C CA . THR A 1 117 ? 25.936 27.690 11.019 1.00 45.50 117 THR A CA 1
ATOM 910 C C . THR A 1 117 ? 26.725 28.925 11.440 1.00 45.50 117 THR A C 1
ATOM 912 O O . THR A 1 117 ? 27.916 29.011 11.162 1.00 45.50 117 THR A O 1
ATOM 915 N N . GLY A 1 118 ? 26.055 29.818 12.165 1.00 47.56 118 GLY A N 1
ATOM 916 C CA . GLY A 1 118 ? 26.649 30.744 13.122 1.00 47.56 118 GLY A CA 1
ATOM 917 C C . GLY A 1 118 ? 27.579 31.803 12.542 1.00 47.56 118 GLY A C 1
ATOM 918 O O . GLY A 1 118 ? 28.781 31.699 12.729 1.00 47.56 118 GLY A O 1
ATOM 919 N N . GLU A 1 119 ? 27.016 32.864 11.973 1.00 42.56 119 GLU A N 1
ATOM 920 C CA . GLU A 1 119 ? 27.576 34.218 12.047 1.00 42.56 119 GLU A CA 1
ATOM 921 C C . GLU A 1 119 ? 26.438 35.236 11.828 1.00 42.56 119 GLU A C 1
ATOM 923 O O . GLU A 1 119 ? 25.527 34.998 11.041 1.00 42.56 119 GLU A O 1
ATOM 928 N N . ASP A 1 120 ? 26.443 36.291 12.648 1.00 45.78 120 ASP A N 1
ATOM 929 C CA . ASP A 1 120 ? 25.511 37.426 12.763 1.00 45.78 120 ASP A CA 1
ATOM 930 C C . ASP A 1 120 ? 24.301 37.474 11.803 1.00 45.78 120 ASP A C 1
ATOM 932 O O . ASP A 1 120 ? 24.353 38.054 10.715 1.00 45.78 120 ASP A O 1
ATOM 936 N N . LYS A 1 121 ? 23.146 36.976 12.276 1.00 42.34 121 LYS A N 1
ATOM 937 C CA . LYS A 1 121 ? 21.845 37.356 11.709 1.00 42.34 121 LYS A CA 1
ATOM 938 C C . LYS A 1 121 ? 21.658 38.855 11.940 1.00 42.34 121 LYS A C 1
ATOM 940 O O . LYS A 1 121 ? 21.417 39.279 13.067 1.00 42.34 121 LYS A O 1
ATOM 945 N N . LYS A 1 122 ? 21.754 39.655 10.875 1.00 45.56 122 LYS A N 1
ATOM 946 C CA . LYS A 1 122 ? 21.041 40.936 10.839 1.00 45.56 122 LYS A CA 1
ATOM 947 C C . LYS A 1 122 ? 19.583 40.641 11.171 1.00 45.56 122 LYS A C 1
ATOM 949 O O . LYS A 1 122 ? 19.043 39.667 10.653 1.00 45.56 122 LYS A O 1
ATOM 954 N N . ASP A 1 123 ? 18.991 41.466 12.025 1.00 43.97 123 ASP A N 1
ATOM 955 C CA . ASP A 1 123 ? 17.557 41.467 12.297 1.00 43.97 123 ASP A CA 1
ATOM 956 C C . ASP A 1 123 ? 16.813 41.744 10.978 1.00 43.97 123 ASP A C 1
ATOM 958 O O . ASP A 1 123 ? 16.542 42.890 10.621 1.00 43.97 123 ASP A O 1
ATOM 962 N N . GLU A 1 124 ? 16.579 40.697 10.188 1.00 56.62 124 GLU A N 1
ATOM 963 C CA . GLU A 1 124 ? 15.622 40.726 9.093 1.00 56.62 124 GLU A CA 1
ATOM 964 C C . GLU A 1 124 ? 14.252 40.891 9.740 1.00 56.62 124 GLU A C 1
ATOM 966 O O . GLU A 1 124 ? 13.867 40.105 10.611 1.00 56.62 124 GLU A O 1
ATOM 971 N N . GLU A 1 125 ? 13.555 41.968 9.375 1.00 59.56 125 GLU A N 1
ATOM 972 C CA . GLU A 1 125 ? 12.195 42.204 9.846 1.00 59.56 125 GLU A CA 1
ATOM 973 C C . GLU A 1 125 ? 11.347 40.952 9.575 1.00 59.56 125 GLU A C 1
ATOM 975 O O . GLU A 1 125 ? 11.473 40.354 8.499 1.00 59.56 125 GLU A O 1
ATOM 980 N N . PRO A 1 126 ? 10.511 40.522 10.538 1.00 62.69 126 PRO A N 1
ATOM 981 C CA . PRO A 1 126 ? 9.643 39.375 10.333 1.00 62.69 126 PRO A CA 1
ATOM 982 C C . PRO A 1 126 ? 8.778 39.631 9.099 1.00 62.69 126 PRO A C 1
ATOM 984 O O . PRO A 1 126 ? 8.053 40.623 9.024 1.00 62.69 126 PRO A O 1
ATOM 987 N N . VAL A 1 127 ? 8.905 38.748 8.112 1.00 70.06 127 VAL A N 1
ATOM 988 C CA . VAL A 1 127 ? 8.101 38.800 6.895 1.00 70.06 127 VAL A CA 1
ATOM 989 C C . VAL A 1 127 ? 6.672 38.417 7.267 1.00 70.06 127 VAL A C 1
ATOM 991 O O . VAL A 1 127 ? 6.435 37.308 7.737 1.00 70.06 127 VAL A O 1
ATOM 994 N N . ASP A 1 128 ? 5.732 39.336 7.061 1.00 78.00 128 ASP A N 1
ATOM 995 C CA . ASP A 1 128 ? 4.298 39.090 7.229 1.00 78.00 128 ASP A CA 1
ATOM 996 C C . ASP A 1 128 ? 3.768 38.333 6.001 1.00 78.00 128 ASP A C 1
ATOM 998 O O . ASP A 1 128 ? 3.417 38.922 4.974 1.00 78.00 128 ASP A O 1
ATOM 1002 N N . TYR A 1 129 ? 3.793 37.003 6.077 1.00 76.06 129 TYR A N 1
ATOM 1003 C CA . TYR A 1 129 ? 3.354 36.132 4.987 1.00 76.06 129 TYR A CA 1
ATOM 1004 C C . TYR A 1 129 ? 1.842 36.191 4.755 1.00 76.06 129 TYR A C 1
ATOM 1006 O O . TYR A 1 129 ? 1.412 36.064 3.608 1.00 76.06 129 TYR A O 1
ATOM 1014 N N . ASP A 1 130 ? 1.047 36.464 5.790 1.00 78.31 130 ASP A N 1
ATOM 1015 C CA . ASP A 1 130 ? -0.402 36.629 5.658 1.00 78.31 130 ASP A CA 1
ATOM 1016 C C . ASP A 1 130 ? -0.741 37.857 4.807 1.00 78.31 130 ASP A C 1
ATOM 1018 O O . ASP A 1 130 ? -1.614 37.795 3.940 1.00 78.31 130 ASP A O 1
ATOM 1022 N N . ALA A 1 131 ? -0.008 38.960 4.984 1.00 81.44 131 ALA A N 1
ATOM 1023 C CA . ALA A 1 131 ? -0.151 40.141 4.136 1.00 81.44 131 ALA A CA 1
ATOM 1024 C C . ALA A 1 131 ? 0.335 39.912 2.691 1.00 81.44 131 ALA A C 1
ATOM 1026 O O . ALA A 1 131 ? -0.144 40.571 1.763 1.00 81.44 131 ALA A O 1
ATOM 1027 N N . LEU A 1 132 ? 1.289 38.998 2.484 1.00 84.69 132 LEU A N 1
ATOM 1028 C CA . LEU A 1 132 ? 1.815 38.653 1.159 1.00 84.69 132 LEU A CA 1
ATOM 1029 C C . LEU A 1 132 ? 0.909 37.689 0.386 1.00 84.69 132 LEU A C 1
ATOM 1031 O O . LEU A 1 132 ? 0.905 37.723 -0.850 1.00 84.69 132 LEU A O 1
ATOM 1035 N N . LEU A 1 133 ? 0.152 36.837 1.083 1.00 88.62 133 LEU A N 1
ATOM 1036 C CA . LEU A 1 133 ? -0.702 35.825 0.473 1.00 88.62 133 LEU A CA 1
ATOM 1037 C C . LEU A 1 133 ? -1.937 36.467 -0.175 1.00 88.62 133 LEU A C 1
ATOM 1039 O O . LEU A 1 133 ? -3.005 36.606 0.417 1.00 88.62 133 LEU A O 1
ATOM 1043 N N . THR A 1 134 ? -1.779 36.841 -1.439 1.00 91.88 134 THR A N 1
ATOM 1044 C CA . THR A 1 134 ? -2.814 37.449 -2.283 1.00 91.88 134 THR A CA 1
ATOM 1045 C C . THR A 1 134 ? -3.045 36.607 -3.534 1.00 91.88 134 THR A C 1
ATOM 1047 O O . THR A 1 134 ? -2.176 35.831 -3.928 1.00 91.88 134 THR A O 1
ATOM 1050 N N . ASP A 1 135 ? -4.177 36.796 -4.215 1.00 92.62 135 ASP A N 1
ATOM 1051 C CA . ASP A 1 135 ? -4.451 36.104 -5.486 1.00 92.62 135 ASP A CA 1
ATOM 1052 C C . ASP A 1 135 ? -3.365 36.380 -6.536 1.00 92.62 135 ASP A C 1
ATOM 1054 O O . ASP A 1 135 ? -2.962 35.486 -7.272 1.00 92.62 135 ASP A O 1
ATOM 1058 N N . ALA A 1 136 ? -2.822 37.602 -6.558 1.00 91.19 136 ALA A N 1
ATOM 1059 C CA . ALA A 1 136 ? -1.712 37.955 -7.438 1.00 91.19 136 ALA A CA 1
ATOM 1060 C C . ALA A 1 136 ? -0.430 37.180 -7.092 1.00 91.19 136 ALA A C 1
ATOM 1062 O O . ALA A 1 136 ? 0.271 36.731 -7.995 1.00 91.19 136 ALA A O 1
ATOM 1063 N N . TRP A 1 137 ? -0.135 36.994 -5.799 1.00 92.06 137 TRP A N 1
ATOM 1064 C CA . TRP A 1 137 ? 0.992 36.168 -5.368 1.00 92.06 137 TRP A CA 1
ATOM 1065 C C . TRP A 1 137 ? 0.789 34.702 -5.763 1.00 92.06 137 TRP A C 1
ATOM 1067 O O . TRP A 1 137 ? 1.715 34.076 -6.276 1.00 92.06 137 TRP A O 1
ATOM 1077 N N . VAL A 1 138 ? -0.419 34.160 -5.582 1.00 89.50 138 VAL A N 1
ATOM 1078 C CA . VAL A 1 138 ? -0.734 32.778 -5.974 1.00 89.50 138 VAL A CA 1
ATOM 1079 C C . VAL A 1 138 ? -0.564 32.590 -7.475 1.00 89.50 138 VAL A C 1
ATOM 1081 O O . VAL A 1 138 ? 0.126 31.657 -7.887 1.00 89.50 138 VAL A O 1
ATOM 1084 N N . GLU A 1 139 ? -1.096 33.510 -8.277 1.00 89.12 139 GLU A N 1
ATOM 1085 C CA . GLU A 1 139 ? -0.952 33.462 -9.730 1.00 89.12 139 GLU A CA 1
ATOM 1086 C C . GLU A 1 139 ? 0.521 33.497 -10.159 1.00 89.12 139 GLU A C 1
ATOM 1088 O O . GLU A 1 139 ? 0.952 32.810 -11.085 1.00 89.12 139 GLU A O 1
ATOM 1093 N N . GLU A 1 140 ? 1.323 34.279 -9.439 1.00 86.50 140 GLU A N 1
ATOM 1094 C CA . GLU A 1 140 ? 2.725 34.482 -9.750 1.00 86.50 140 GLU A CA 1
ATOM 1095 C C . GLU A 1 140 ? 3.648 33.327 -9.284 1.00 86.50 140 GLU A C 1
ATOM 1097 O O . GLU A 1 140 ? 4.663 33.058 -9.945 1.00 86.50 140 GLU A O 1
ATOM 1102 N N . TYR A 1 141 ? 3.354 32.681 -8.149 1.00 82.94 141 TYR A N 1
ATOM 1103 C CA . TYR A 1 141 ? 4.268 31.743 -7.473 1.00 82.94 141 TYR A CA 1
ATOM 1104 C C . TYR A 1 141 ? 3.707 30.330 -7.278 1.00 82.94 141 TYR A C 1
ATOM 1106 O O . TYR A 1 141 ? 4.490 29.383 -7.212 1.00 82.94 141 TYR A O 1
ATOM 1114 N N . ALA A 1 142 ? 2.388 30.166 -7.180 1.00 84.25 142 ALA A N 1
ATOM 1115 C CA . ALA A 1 142 ? 1.755 28.922 -6.742 1.00 84.25 142 ALA A CA 1
ATOM 1116 C C . ALA A 1 142 ? 0.803 28.291 -7.772 1.00 84.25 142 ALA A C 1
ATOM 1118 O O . ALA A 1 142 ? 0.360 27.167 -7.554 1.00 84.25 142 ALA A O 1
ATOM 1119 N N . SER A 1 143 ? 0.537 28.923 -8.921 1.00 79.56 143 SER A N 1
ATOM 1120 C CA . SER A 1 143 ? -0.370 28.355 -9.933 1.00 79.56 143 SER A CA 1
ATOM 1121 C C . SER A 1 143 ? 0.030 26.953 -10.406 1.00 79.56 143 SER A C 1
ATOM 1123 O O . SER A 1 143 ? -0.813 26.065 -10.488 1.00 79.56 143 SER A O 1
ATOM 1125 N N . THR A 1 144 ? 1.321 26.691 -10.624 1.00 78.88 144 THR A N 1
ATOM 1126 C CA . THR A 1 144 ? 1.794 25.336 -10.969 1.00 78.88 144 THR A CA 1
ATOM 1127 C C . THR A 1 144 ? 1.647 24.346 -9.810 1.00 78.88 144 THR A C 1
ATOM 1129 O O . THR A 1 144 ? 1.480 23.154 -10.043 1.00 78.88 144 THR A O 1
ATOM 1132 N N . TYR A 1 145 ? 1.739 24.827 -8.568 1.00 76.00 145 TYR A N 1
ATOM 1133 C CA . TYR A 1 145 ? 1.600 23.994 -7.375 1.00 76.00 145 TYR A CA 1
ATOM 1134 C C . TYR A 1 145 ? 0.151 23.536 -7.175 1.00 76.00 145 TYR A C 1
ATOM 1136 O O . TYR A 1 145 ? -0.079 22.384 -6.824 1.00 76.00 145 TYR A O 1
ATOM 1144 N N . LEU A 1 146 ? -0.811 24.424 -7.431 1.00 72.88 146 LEU A N 1
ATOM 1145 C CA . LEU A 1 146 ? -2.237 24.127 -7.296 1.00 72.88 146 LEU A CA 1
ATOM 1146 C C . LEU A 1 146 ? -2.749 23.187 -8.390 1.00 72.88 146 LEU A C 1
ATOM 1148 O O . LEU A 1 146 ? -3.597 22.333 -8.119 1.00 72.88 146 LEU A O 1
ATOM 1152 N N . GLY A 1 147 ? -2.198 23.304 -9.603 1.00 77.56 147 GLY A N 1
ATOM 1153 C CA . GLY A 1 147 ? -2.663 22.538 -10.757 1.00 77.56 147 GLY A CA 1
ATOM 1154 C C . GLY A 1 147 ? -4.158 22.751 -11.014 1.00 77.56 147 GLY A C 1
ATOM 1155 O O . GLY A 1 147 ? -4.742 23.730 -10.567 1.00 77.56 147 GLY A O 1
ATOM 1156 N N . ASP A 1 148 ? -4.799 21.804 -11.696 1.00 77.62 148 ASP A N 1
ATOM 1157 C CA . ASP A 1 148 ? -6.209 21.943 -12.095 1.00 77.62 148 ASP A CA 1
ATOM 1158 C C . ASP A 1 148 ? -7.212 21.599 -10.970 1.00 77.62 148 ASP A C 1
ATOM 1160 O O . ASP A 1 148 ? -8.425 21.677 -11.168 1.00 77.62 148 ASP A O 1
ATOM 1164 N N . TYR A 1 149 ? -6.726 21.177 -9.798 1.00 73.31 149 TYR A N 1
ATOM 1165 C CA . TYR A 1 149 ? -7.560 20.660 -8.704 1.00 73.31 149 TYR A CA 1
ATOM 1166 C C . TYR A 1 149 ? -8.054 21.744 -7.745 1.00 73.31 149 TYR A C 1
ATOM 1168 O O . TYR A 1 149 ? -9.053 21.543 -7.052 1.00 73.31 149 TYR A O 1
ATOM 1176 N N . TYR A 1 150 ? -7.371 22.887 -7.706 1.00 78.62 150 TYR A N 1
ATOM 1177 C CA . TYR A 1 150 ? -7.673 23.981 -6.792 1.00 78.62 150 TYR A CA 1
ATOM 1178 C C . TYR A 1 150 ? -7.858 25.286 -7.555 1.00 78.62 150 TYR A C 1
ATOM 1180 O O . TYR A 1 150 ? -7.271 25.513 -8.609 1.00 78.62 150 TYR A O 1
ATOM 1188 N N . GLU A 1 151 ? -8.679 26.175 -7.001 1.00 88.31 151 GLU A N 1
ATOM 1189 C CA . GLU A 1 151 ? -8.783 27.530 -7.528 1.00 88.31 151 GLU A CA 1
ATOM 1190 C C . GLU A 1 151 ? -7.446 28.260 -7.352 1.00 88.31 151 GLU A C 1
ATOM 1192 O O . GLU A 1 151 ? -6.833 28.199 -6.287 1.00 88.31 151 GLU A O 1
ATOM 1197 N N . HIS A 1 152 ? -7.011 28.987 -8.379 1.00 89.06 152 HIS A N 1
ATOM 1198 C CA . HIS A 1 152 ? -5.768 29.763 -8.379 1.00 89.06 152 HIS A CA 1
ATOM 1199 C C . HIS A 1 152 ? -5.925 31.081 -7.596 1.00 89.06 152 HIS A C 1
ATOM 1201 O O . HIS A 1 152 ? -5.762 32.176 -8.129 1.00 89.06 152 HIS A O 1
ATOM 1207 N N . THR A 1 153 ? -6.308 30.972 -6.324 1.00 93.00 153 THR A N 1
ATOM 1208 C CA . THR A 1 153 ? -6.585 32.080 -5.399 1.00 93.00 153 THR A CA 1
ATOM 1209 C C . THR A 1 153 ? -5.889 31.847 -4.060 1.00 93.00 153 THR A C 1
ATOM 1211 O O . THR A 1 153 ? -5.465 30.730 -3.752 1.00 93.00 153 THR A O 1
ATOM 1214 N N . ALA A 1 154 ? -5.782 32.886 -3.228 1.00 91.06 154 ALA A N 1
ATOM 1215 C CA . ALA A 1 154 ? -5.246 32.769 -1.870 1.00 91.06 154 ALA A CA 1
ATOM 1216 C C . ALA A 1 154 ? -6.013 31.728 -1.036 1.00 91.06 154 ALA A C 1
ATOM 1218 O O . ALA A 1 154 ? -5.407 30.915 -0.340 1.00 91.06 154 ALA A O 1
ATOM 1219 N N . GLU A 1 155 ? -7.342 31.707 -1.145 1.00 92.06 155 GLU A N 1
ATOM 1220 C CA . GLU A 1 155 ? -8.185 30.730 -0.449 1.00 92.06 155 GLU A CA 1
ATOM 1221 C C . GLU A 1 155 ? -8.034 29.317 -1.025 1.00 92.06 155 GLU A C 1
ATOM 1223 O O . GLU A 1 155 ? -7.962 28.351 -0.265 1.00 92.06 155 GLU A O 1
ATOM 1228 N N . GLY A 1 156 ? -7.894 29.181 -2.348 1.00 88.62 156 GLY A N 1
ATOM 1229 C CA . GLY A 1 156 ? -7.577 27.900 -2.977 1.00 88.62 156 GLY A CA 1
ATOM 1230 C C . GLY A 1 156 ? -6.224 27.346 -2.524 1.00 88.62 156 GLY A C 1
ATOM 1231 O O . GLY A 1 156 ? -6.118 26.156 -2.233 1.00 88.62 156 GLY A O 1
ATOM 1232 N N . PHE A 1 157 ? -5.220 28.212 -2.347 1.00 87.44 157 PHE A N 1
ATOM 1233 C CA . PHE A 1 157 ? -3.924 27.831 -1.786 1.00 87.44 157 PHE A CA 1
ATOM 1234 C C . PHE A 1 157 ? -4.018 27.379 -0.326 1.00 87.44 157 PHE A C 1
ATOM 1236 O O . PHE A 1 157 ? -3.507 26.312 0.012 1.00 87.44 157 PHE A O 1
ATOM 1243 N N . LYS A 1 158 ? -4.721 28.128 0.534 1.00 90.94 158 LYS A N 1
ATOM 1244 C CA . LYS A 1 158 ? -4.964 27.718 1.930 1.00 90.94 158 LYS A CA 1
ATOM 1245 C C . LYS A 1 158 ? -5.665 26.367 2.005 1.00 90.94 158 LYS A C 1
ATOM 1247 O O . LYS A 1 158 ? -5.269 25.519 2.802 1.00 90.94 158 LYS A O 1
ATOM 1252 N N . LYS A 1 159 ? -6.679 26.159 1.159 1.00 90.81 159 LYS A N 1
ATOM 1253 C CA . LYS A 1 159 ? -7.403 24.891 1.074 1.00 90.81 159 LYS A CA 1
ATOM 1254 C C . LYS A 1 159 ? -6.478 23.750 0.657 1.00 90.81 159 LYS A C 1
ATOM 1256 O O . LYS A 1 159 ? -6.433 22.753 1.360 1.00 90.81 159 LYS A O 1
ATOM 1261 N N . ALA A 1 160 ? -5.686 23.922 -0.402 1.00 87.50 160 ALA A N 1
ATO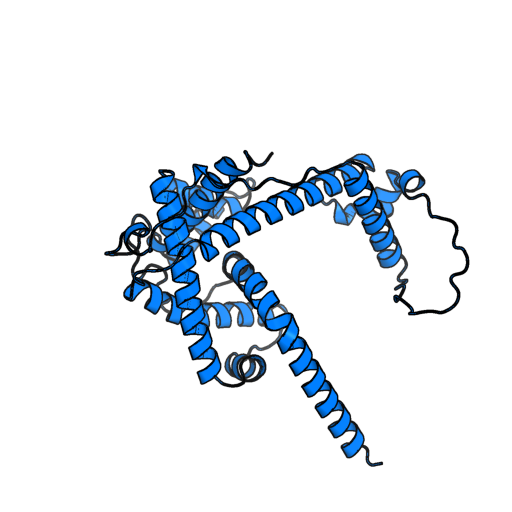M 1262 C CA . ALA A 1 160 ? -4.736 22.901 -0.845 1.00 87.50 160 ALA A CA 1
ATOM 1263 C C . ALA A 1 160 ? -3.755 22.501 0.264 1.00 87.50 160 ALA A C 1
ATOM 1265 O O . ALA A 1 160 ? -3.514 21.318 0.489 1.00 87.50 160 ALA A O 1
ATOM 1266 N N . ILE A 1 161 ? -3.223 23.480 1.005 1.00 87.19 161 ILE A N 1
ATOM 1267 C CA . ILE A 1 161 ? -2.338 23.201 2.139 1.00 87.19 161 ILE A CA 1
ATOM 1268 C C . ILE A 1 161 ? -3.078 22.466 3.259 1.00 87.19 161 ILE A C 1
ATOM 1270 O O . ILE A 1 161 ? -2.539 21.507 3.810 1.00 87.19 161 ILE A O 1
ATOM 1274 N N . LYS A 1 162 ? -4.301 22.884 3.595 1.00 89.88 162 LYS A N 1
ATOM 1275 C CA . LYS A 1 162 ? -5.117 22.213 4.610 1.00 89.88 162 LYS A CA 1
ATOM 1276 C C . LYS A 1 162 ? -5.418 20.762 4.232 1.00 89.88 162 LYS A C 1
ATOM 1278 O O . LYS A 1 162 ? -5.271 19.890 5.087 1.00 89.88 162 LYS A O 1
ATOM 1283 N N . ASP A 1 163 ? -5.781 20.507 2.981 1.00 85.00 163 ASP A N 1
ATOM 1284 C CA . ASP A 1 163 ? -6.083 19.167 2.473 1.00 85.00 163 ASP A CA 1
ATOM 1285 C C . ASP A 1 163 ? -4.819 18.287 2.539 1.00 85.00 163 ASP A C 1
ATOM 1287 O O . ASP A 1 163 ? -4.851 17.208 3.124 1.00 85.00 163 ASP A O 1
ATOM 1291 N N . ILE A 1 164 ? -3.656 18.805 2.117 1.00 85.50 164 ILE A N 1
ATOM 1292 C CA . ILE A 1 164 ? -2.361 18.107 2.242 1.00 85.50 164 ILE A CA 1
ATOM 1293 C C . ILE A 1 164 ? -2.022 17.771 3.697 1.00 85.50 164 ILE A C 1
ATOM 1295 O O . ILE A 1 164 ? -1.615 16.650 3.994 1.00 85.50 164 ILE A O 1
ATOM 1299 N N . VAL A 1 165 ? -2.157 18.730 4.619 1.00 84.69 165 VAL A N 1
ATOM 1300 C CA . VAL A 1 165 ? -1.868 18.486 6.042 1.00 84.69 165 VAL A CA 1
ATOM 1301 C C . VAL A 1 165 ? -2.834 17.443 6.606 1.00 84.69 165 VAL A C 1
ATOM 1303 O O . VAL A 1 165 ? -2.413 16.569 7.362 1.00 84.69 165 VAL A O 1
ATOM 1306 N N . THR A 1 166 ? -4.106 17.496 6.217 1.00 87.75 166 THR A N 1
ATOM 1307 C CA . THR A 1 166 ? -5.124 16.519 6.625 1.00 87.75 166 THR A CA 1
ATOM 1308 C C . THR A 1 166 ? -4.765 15.114 6.144 1.00 87.75 166 THR A C 1
ATOM 1310 O O . THR A 1 166 ? -4.729 14.183 6.954 1.00 87.75 166 THR A O 1
ATOM 1313 N N . ASP A 1 167 ? -4.396 14.972 4.872 1.00 85.25 167 ASP A N 1
ATOM 1314 C CA . ASP A 1 167 ? -3.966 13.704 4.282 1.00 85.25 167 ASP A CA 1
ATOM 1315 C C . ASP A 1 167 ? -2.689 13.165 4.935 1.00 85.25 167 ASP A C 1
ATOM 1317 O O . ASP A 1 167 ? -2.589 11.967 5.212 1.00 85.25 167 ASP A O 1
ATOM 1321 N N . GLU A 1 168 ? -1.720 14.033 5.243 1.00 86.00 168 GLU A N 1
ATOM 1322 C CA . GLU A 1 168 ? -0.493 13.662 5.956 1.00 86.00 168 GLU A CA 1
ATOM 1323 C C . GLU A 1 168 ? -0.802 13.107 7.355 1.00 86.00 168 GLU A C 1
ATOM 1325 O O . GLU A 1 168 ? -0.270 12.058 7.737 1.00 86.00 168 GLU A O 1
ATOM 1330 N N . LYS A 1 169 ? -1.678 13.774 8.122 1.00 87.50 169 LYS A N 1
ATOM 1331 C CA . LYS A 1 169 ? -2.075 13.316 9.465 1.00 87.50 169 LYS A CA 1
ATOM 1332 C C . LYS A 1 169 ? -2.843 12.004 9.414 1.00 87.50 169 LYS A C 1
ATOM 1334 O O . LYS A 1 169 ? -2.588 11.119 10.234 1.00 87.50 169 LYS A O 1
ATOM 1339 N N . ARG A 1 170 ? -3.744 11.847 8.444 1.00 88.88 170 ARG A N 1
ATOM 1340 C CA . ARG A 1 170 ? -4.468 10.591 8.249 1.00 88.88 170 ARG A CA 1
ATOM 1341 C C . ARG A 1 170 ? -3.520 9.457 7.859 1.00 88.88 170 ARG A C 1
ATOM 1343 O O . ARG A 1 170 ? -3.543 8.412 8.500 1.00 88.88 170 ARG A O 1
ATOM 1350 N N . SER A 1 171 ? -2.635 9.685 6.891 1.00 86.38 171 SER A N 1
ATOM 1351 C CA . SER A 1 171 ? -1.648 8.695 6.435 1.00 86.38 171 SER A CA 1
ATOM 1352 C C . SER A 1 171 ? -0.706 8.248 7.561 1.00 86.38 171 SER A C 1
ATOM 1354 O O . SER A 1 171 ? -0.316 7.079 7.636 1.00 86.38 171 SER A O 1
ATOM 1356 N N . ALA A 1 172 ? -0.344 9.163 8.466 1.00 84.50 172 ALA A N 1
ATOM 1357 C CA . ALA A 1 172 ? 0.426 8.828 9.661 1.00 84.50 172 ALA A CA 1
ATOM 1358 C C . ALA A 1 172 ? -0.355 7.883 10.590 1.00 84.50 172 ALA A C 1
ATOM 1360 O O . ALA A 1 172 ? 0.176 6.849 10.992 1.00 84.50 172 ALA A O 1
ATOM 1361 N N . ALA A 1 173 ? -1.632 8.173 10.854 1.00 87.31 173 ALA A N 1
ATOM 1362 C CA . ALA A 1 173 ? -2.489 7.305 11.661 1.00 87.31 173 ALA A CA 1
ATOM 1363 C C . ALA A 1 173 ? -2.714 5.923 11.010 1.00 87.31 173 ALA A C 1
ATOM 1365 O O . ALA A 1 173 ? -2.697 4.902 11.697 1.00 87.31 173 ALA A O 1
ATOM 1366 N N . GLU A 1 174 ? -2.868 5.859 9.685 1.00 90.69 174 GLU A N 1
ATOM 1367 C CA . GLU A 1 174 ? -2.938 4.597 8.929 1.00 90.69 174 GLU A CA 1
ATOM 1368 C C . GLU A 1 174 ? -1.639 3.781 9.076 1.00 90.69 174 GLU A C 1
ATOM 1370 O O . GLU A 1 174 ? -1.674 2.578 9.343 1.00 90.69 174 GLU A O 1
ATOM 1375 N N . THR A 1 175 ? -0.482 4.448 9.025 1.00 90.19 175 THR A N 1
ATOM 1376 C CA . THR A 1 175 ? 0.833 3.824 9.264 1.00 90.19 175 THR A CA 1
ATOM 1377 C C . THR A 1 175 ? 0.973 3.282 10.691 1.00 90.19 175 THR A C 1
ATOM 1379 O O . THR A 1 175 ? 1.564 2.213 10.898 1.00 90.19 175 THR A O 1
ATOM 1382 N N . ASP A 1 176 ? 0.424 3.984 11.682 1.00 88.69 176 ASP A N 1
ATOM 1383 C CA . ASP A 1 176 ? 0.416 3.530 13.073 1.00 88.69 176 ASP A CA 1
ATOM 1384 C C . ASP A 1 176 ? -0.457 2.278 13.250 1.00 88.69 176 ASP A C 1
ATOM 1386 O O . ASP A 1 176 ? -0.061 1.355 13.969 1.00 88.69 176 ASP A O 1
ATOM 1390 N N . ILE A 1 177 ? -1.596 2.185 12.548 1.00 90.62 177 ILE A N 1
ATOM 1391 C CA . ILE A 1 177 ? -2.445 0.979 12.529 1.00 90.62 177 ILE A CA 1
ATOM 1392 C C . ILE A 1 177 ? -1.669 -0.206 11.943 1.00 90.62 177 ILE A C 1
ATOM 1394 O O . ILE A 1 177 ? -1.628 -1.286 12.544 1.00 90.62 177 ILE A O 1
ATOM 1398 N N . ASP A 1 178 ? -1.012 -0.011 10.799 1.00 91.81 178 ASP A N 1
ATOM 1399 C CA . ASP A 1 178 ? -0.210 -1.042 10.134 1.00 91.81 178 ASP A CA 1
ATOM 1400 C C . ASP A 1 178 ? 0.922 -1.548 11.032 1.00 91.81 178 ASP A C 1
ATOM 1402 O O . ASP A 1 178 ? 1.153 -2.758 11.160 1.00 91.81 178 ASP A O 1
ATOM 1406 N N . THR A 1 179 ? 1.614 -0.613 11.683 1.00 91.44 179 THR A N 1
ATOM 1407 C CA . THR A 1 179 ? 2.703 -0.905 12.616 1.00 91.44 179 THR A CA 1
ATOM 1408 C C . THR A 1 179 ? 2.180 -1.680 13.817 1.00 91.44 179 THR A C 1
ATOM 1410 O O . THR A 1 179 ? 2.715 -2.746 14.131 1.00 91.44 179 THR A O 1
ATOM 1413 N N . TYR A 1 180 ? 1.087 -1.218 14.429 1.00 92.69 180 TYR A N 1
ATOM 1414 C CA . TYR A 1 180 ? 0.451 -1.892 15.553 1.00 92.69 180 TYR A CA 1
ATOM 1415 C C . TYR A 1 180 ? 0.092 -3.341 15.210 1.00 92.69 180 TYR A C 1
ATOM 1417 O O . TYR A 1 180 ? 0.460 -4.259 15.949 1.00 92.69 180 TYR A O 1
ATOM 1425 N N . LEU A 1 181 ? -0.575 -3.576 14.076 1.00 92.94 181 LEU A N 1
ATOM 1426 C CA . LEU A 1 181 ? -0.951 -4.925 13.655 1.00 92.94 181 LEU A CA 1
ATOM 1427 C C . LEU A 1 181 ? 0.274 -5.814 13.438 1.00 92.94 181 LEU A C 1
ATOM 1429 O O . LEU A 1 181 ? 0.286 -6.962 13.884 1.00 92.94 181 LEU A O 1
ATOM 1433 N N . LYS A 1 182 ? 1.312 -5.292 12.780 1.00 92.38 182 LYS A N 1
ATOM 1434 C CA . LYS A 1 182 ? 2.544 -6.032 12.490 1.00 92.38 182 LYS A CA 1
ATOM 1435 C C . LYS A 1 182 ? 3.334 -6.387 13.749 1.00 92.38 182 LYS A C 1
ATOM 1437 O O . LYS A 1 182 ? 3.894 -7.479 13.813 1.00 92.38 182 LYS A O 1
ATOM 1442 N N . GLU A 1 183 ? 3.402 -5.487 14.725 1.00 92.62 183 GLU A N 1
ATOM 1443 C CA . GLU A 1 183 ? 4.134 -5.698 15.980 1.00 92.62 183 GLU A CA 1
ATOM 1444 C C . GLU A 1 183 ? 3.383 -6.615 16.951 1.00 92.62 183 GLU A C 1
ATOM 1446 O O . GLU A 1 183 ? 4.008 -7.378 17.691 1.00 92.62 183 GLU A O 1
ATOM 1451 N N . ASN A 1 184 ? 2.048 -6.593 16.912 1.00 95.38 184 ASN A N 1
ATOM 1452 C CA . ASN A 1 184 ? 1.190 -7.386 17.796 1.00 95.38 184 ASN A CA 1
ATOM 1453 C C . ASN A 1 184 ? 0.692 -8.691 17.159 1.00 95.38 184 ASN A C 1
ATOM 1455 O O . ASN A 1 184 ? -0.070 -9.434 17.779 1.00 95.38 184 ASN A O 1
ATOM 1459 N N . THR A 1 185 ? 1.156 -9.009 15.951 1.00 95.06 185 THR A N 1
ATOM 1460 C CA . THR A 1 185 ? 0.859 -10.265 15.262 1.00 95.06 185 THR A CA 1
ATOM 1461 C C . THR A 1 185 ? 2.149 -11.005 14.941 1.00 95.06 185 THR A C 1
ATOM 1463 O O . THR A 1 185 ? 3.162 -10.417 14.573 1.00 95.06 185 THR A O 1
ATOM 1466 N N . THR A 1 186 ? 2.138 -12.333 15.066 1.00 95.94 186 THR A N 1
ATOM 1467 C CA . THR A 1 186 ? 3.269 -13.165 14.636 1.00 95.94 186 THR A CA 1
ATOM 1468 C C . THR A 1 186 ? 2.798 -14.334 13.786 1.00 95.94 186 THR A C 1
ATOM 1470 O O . THR A 1 186 ? 1.738 -14.915 14.021 1.00 95.94 186 THR A O 1
ATOM 1473 N N . VAL A 1 187 ? 3.608 -14.717 12.797 1.00 96.00 187 VAL A N 1
ATOM 1474 C CA . VAL A 1 187 ? 3.302 -15.857 11.924 1.00 96.00 187 VAL A CA 1
ATOM 1475 C C . VAL A 1 187 ? 3.613 -17.171 12.632 1.00 96.00 187 VAL A C 1
ATOM 1477 O O . VAL A 1 187 ? 4.769 -17.476 12.932 1.00 96.00 187 VAL A O 1
ATOM 1480 N N . LYS A 1 188 ? 2.583 -17.996 12.813 1.00 97.12 188 LYS A N 1
ATOM 1481 C CA . LYS A 1 188 ? 2.689 -19.386 13.265 1.00 97.12 188 LYS A CA 1
ATOM 1482 C C . LYS A 1 188 ? 3.216 -20.295 12.161 1.00 97.12 188 LYS A C 1
ATOM 1484 O O . LYS A 1 188 ? 4.026 -21.187 12.407 1.00 97.12 188 LYS A O 1
ATOM 1489 N N . THR A 1 189 ? 2.729 -20.132 10.932 1.00 97.12 189 THR A N 1
ATOM 1490 C CA . THR A 1 189 ? 3.129 -20.972 9.794 1.00 97.12 189 THR A CA 1
ATOM 1491 C C . THR A 1 189 ? 3.073 -20.192 8.491 1.00 97.12 189 THR A C 1
ATOM 1493 O O . THR A 1 189 ? 2.029 -19.677 8.113 1.00 97.12 189 THR A O 1
ATOM 1496 N N . TYR A 1 190 ? 4.197 -20.167 7.772 1.00 95.81 190 TYR A N 1
ATOM 1497 C CA . TYR A 1 190 ? 4.294 -19.546 6.453 1.00 95.81 190 TYR A CA 1
ATOM 1498 C C . TYR A 1 190 ? 3.776 -20.492 5.356 1.00 95.81 190 TYR A C 1
ATOM 1500 O O . TYR A 1 190 ? 4.313 -21.599 5.219 1.00 95.81 190 TYR A O 1
ATOM 1508 N N . PRO A 1 191 ? 2.802 -20.067 4.530 1.00 95.56 191 PRO A N 1
ATOM 1509 C CA . PRO A 1 191 ? 2.354 -20.819 3.363 1.00 95.56 191 PRO A CA 1
ATOM 1510 C C . PRO A 1 191 ? 3.475 -21.034 2.341 1.00 95.56 191 PRO A C 1
ATOM 1512 O O . PRO A 1 191 ? 3.772 -20.179 1.505 1.00 95.56 191 PRO A O 1
ATOM 1515 N N . TRP A 1 192 ? 4.112 -22.206 2.387 1.00 93.50 192 TRP A N 1
ATOM 1516 C CA . TRP A 1 192 ? 5.386 -22.444 1.702 1.00 93.50 192 TRP A CA 1
ATOM 1517 C C . TRP A 1 192 ? 5.346 -22.150 0.198 1.00 93.50 192 TRP A C 1
ATOM 1519 O O . TRP A 1 192 ? 6.274 -21.538 -0.331 1.00 93.50 192 TRP A O 1
ATOM 1529 N N . THR A 1 193 ? 4.284 -22.565 -0.499 1.00 92.44 193 THR A N 1
ATOM 1530 C CA . THR A 1 193 ? 4.157 -22.350 -1.949 1.00 92.44 193 THR A CA 1
ATOM 1531 C C . THR A 1 193 ? 4.097 -20.865 -2.290 1.00 92.44 193 THR A C 1
ATOM 1533 O O . THR A 1 193 ? 4.803 -20.442 -3.204 1.00 92.44 193 THR A O 1
ATOM 1536 N N . PHE A 1 194 ? 3.309 -20.095 -1.539 1.00 90.06 194 PHE A N 1
ATOM 1537 C CA . PHE A 1 194 ? 3.137 -18.658 -1.726 1.00 90.06 194 PHE A CA 1
ATOM 1538 C C . PHE A 1 194 ? 4.417 -17.893 -1.366 1.00 90.06 194 PHE A C 1
ATOM 1540 O O . PHE A 1 194 ? 4.977 -17.203 -2.213 1.00 90.06 194 PHE A O 1
ATOM 1547 N N . THR A 1 195 ? 4.988 -18.123 -0.178 1.00 89.50 195 THR A N 1
ATOM 1548 C CA . THR A 1 195 ? 6.242 -17.473 0.250 1.00 89.50 195 THR A CA 1
ATOM 1549 C C . THR A 1 195 ? 7.409 -17.801 -0.682 1.00 89.50 195 THR A C 1
ATOM 1551 O O . THR A 1 195 ? 8.241 -16.947 -0.995 1.00 89.50 195 THR A O 1
ATOM 1554 N N . ARG A 1 196 ? 7.494 -19.049 -1.167 1.00 90.44 196 ARG A N 1
ATOM 1555 C CA . ARG A 1 196 ? 8.506 -19.435 -2.158 1.00 90.44 196 ARG A CA 1
ATOM 1556 C C . ARG A 1 196 ? 8.271 -18.748 -3.499 1.00 90.44 196 ARG A C 1
ATOM 1558 O O . ARG A 1 196 ? 9.254 -18.486 -4.187 1.00 90.44 196 ARG A O 1
ATOM 1565 N N . ASN A 1 197 ? 7.017 -18.504 -3.877 1.00 89.06 197 ASN A N 1
ATOM 1566 C CA . ASN A 1 197 ? 6.700 -17.756 -5.085 1.00 89.06 197 ASN A CA 1
ATOM 1567 C C . ASN A 1 197 ? 7.171 -16.306 -4.954 1.00 89.06 197 ASN A C 1
ATOM 1569 O O . ASN A 1 197 ? 7.990 -15.895 -5.764 1.00 89.06 197 ASN A O 1
ATOM 1573 N N . LEU A 1 198 ? 6.802 -15.600 -3.877 1.00 86.62 198 LEU A N 1
ATOM 1574 C CA . LEU A 1 198 ? 7.256 -14.225 -3.609 1.00 86.62 198 LEU A CA 1
ATOM 1575 C C . LEU A 1 198 ? 8.781 -14.081 -3.683 1.00 86.62 198 LEU A C 1
ATOM 1577 O O . LEU A 1 198 ? 9.297 -13.170 -4.318 1.00 86.62 198 LEU A O 1
ATOM 1581 N N . ARG A 1 199 ? 9.531 -15.041 -3.126 1.00 87.06 199 ARG A N 1
ATOM 1582 C CA . ARG A 1 199 ? 11.003 -15.053 -3.212 1.00 87.06 199 ARG A CA 1
ATOM 1583 C C . ARG A 1 199 ? 11.538 -15.045 -4.654 1.00 87.06 199 ARG A C 1
ATOM 1585 O O . ARG A 1 199 ? 12.667 -14.609 -4.865 1.00 87.06 199 ARG A O 1
ATOM 1592 N N . LYS A 1 200 ? 10.790 -15.600 -5.609 1.00 87.25 200 LYS A N 1
ATOM 1593 C CA . LYS A 1 200 ? 11.134 -15.572 -7.036 1.00 87.25 200 LYS A CA 1
ATOM 1594 C C . LYS A 1 200 ? 10.672 -14.284 -7.708 1.00 87.25 200 LYS A C 1
ATOM 1596 O O . LYS A 1 200 ? 11.399 -13.782 -8.543 1.00 87.25 200 LYS A O 1
ATOM 1601 N N . LEU A 1 201 ? 9.506 -13.769 -7.318 1.00 85.44 201 LEU A N 1
ATOM 1602 C CA . LEU A 1 201 ? 8.937 -12.551 -7.894 1.00 85.44 201 LEU A CA 1
ATOM 1603 C C . LEU A 1 201 ? 9.755 -11.305 -7.550 1.00 85.44 201 LEU A C 1
ATOM 1605 O O . LEU A 1 201 ? 9.904 -10.437 -8.396 1.00 85.44 201 LEU A O 1
ATOM 1609 N N . ILE A 1 202 ? 10.285 -11.217 -6.324 1.00 84.75 202 ILE A N 1
ATOM 1610 C CA . ILE A 1 202 ? 10.970 -10.009 -5.840 1.00 84.75 202 ILE A CA 1
ATOM 1611 C C . ILE A 1 202 ? 12.146 -9.601 -6.750 1.00 84.75 202 ILE A C 1
ATOM 1613 O O . ILE A 1 202 ? 12.136 -8.460 -7.195 1.00 84.75 202 ILE A O 1
ATOM 1617 N N . PRO A 1 203 ? 13.132 -10.470 -7.069 1.00 85.44 203 PRO A N 1
ATOM 1618 C CA . PRO A 1 203 ? 14.227 -10.070 -7.952 1.00 85.44 203 PRO A CA 1
ATOM 1619 C C . PRO A 1 203 ? 13.771 -9.659 -9.345 1.00 85.44 203 PRO A C 1
ATOM 1621 O O . PRO A 1 203 ? 14.235 -8.644 -9.851 1.00 85.44 203 PRO A O 1
ATOM 1624 N N . ASP A 1 204 ? 12.838 -10.412 -9.927 1.00 81.69 204 ASP A N 1
ATOM 1625 C CA . ASP A 1 204 ? 12.345 -10.141 -11.276 1.00 81.69 204 ASP A CA 1
ATOM 1626 C C . ASP A 1 204 ? 11.613 -8.787 -11.332 1.00 81.69 204 ASP A C 1
ATOM 1628 O O . ASP A 1 204 ? 11.794 -8.020 -12.275 1.00 81.69 204 ASP A O 1
ATOM 1632 N N . ALA A 1 205 ? 10.813 -8.467 -10.309 1.00 79.12 205 ALA A N 1
ATOM 1633 C CA . ALA A 1 205 ? 10.129 -7.182 -10.193 1.00 79.12 205 ALA A CA 1
ATOM 1634 C C . ALA A 1 205 ? 11.120 -6.020 -10.007 1.00 79.12 205 ALA A C 1
ATOM 1636 O O . ALA A 1 205 ? 10.987 -4.996 -10.673 1.00 79.12 205 ALA A O 1
ATOM 1637 N N . GLU A 1 206 ? 12.134 -6.187 -9.152 1.00 82.25 206 GLU A N 1
ATOM 1638 C CA . GLU A 1 206 ? 13.162 -5.164 -8.922 1.00 82.25 206 GLU A CA 1
ATOM 1639 C C . GLU A 1 206 ? 13.991 -4.890 -10.175 1.00 82.25 206 GLU A C 1
ATOM 1641 O O . GLU A 1 206 ? 14.183 -3.733 -10.546 1.00 82.25 206 GLU A O 1
ATOM 1646 N N . GLU A 1 207 ? 14.472 -5.940 -10.843 1.00 83.31 207 GLU A N 1
ATOM 1647 C CA . GLU A 1 207 ? 15.251 -5.798 -12.070 1.00 83.31 207 GLU A CA 1
ATOM 1648 C C . GLU A 1 207 ? 14.457 -5.038 -13.132 1.00 83.31 207 GLU A C 1
ATOM 1650 O O . GLU A 1 207 ? 14.971 -4.086 -13.721 1.00 83.31 207 GLU A O 1
ATOM 1655 N N . LYS A 1 208 ? 13.186 -5.404 -13.329 1.00 78.38 208 LYS A N 1
ATOM 1656 C CA . LYS A 1 208 ? 12.299 -4.720 -14.271 1.00 78.38 208 LYS A CA 1
ATOM 1657 C C . LYS A 1 208 ? 12.073 -3.254 -13.905 1.00 78.38 208 LYS A C 1
ATOM 1659 O O . LYS A 1 208 ? 12.231 -2.391 -14.766 1.00 78.38 208 LYS A O 1
ATOM 1664 N N . GLN A 1 209 ? 11.754 -2.965 -12.642 1.00 75.81 209 GLN A N 1
ATOM 1665 C CA . GLN A 1 209 ? 11.519 -1.601 -12.165 1.00 75.81 209 GLN A CA 1
ATOM 1666 C C . GLN A 1 209 ? 12.745 -0.711 -12.405 1.00 75.81 209 GLN A C 1
ATOM 1668 O O . GLN A 1 209 ? 12.634 0.373 -12.979 1.00 75.81 209 GLN A O 1
ATOM 1673 N N . TYR A 1 210 ? 13.931 -1.174 -12.005 1.00 77.19 210 TYR A N 1
ATOM 1674 C CA . TYR A 1 210 ? 15.155 -0.398 -12.181 1.00 77.19 210 TYR A CA 1
ATOM 1675 C C . TYR A 1 210 ? 15.566 -0.281 -13.644 1.00 77.19 210 TYR A C 1
ATOM 1677 O O . TYR A 1 210 ? 15.991 0.793 -14.067 1.00 77.19 210 TYR A O 1
ATOM 1685 N N . LYS A 1 211 ? 15.399 -1.342 -14.437 1.00 80.50 211 LYS A N 1
ATOM 1686 C CA . LYS A 1 211 ? 15.658 -1.286 -15.873 1.00 80.50 211 LYS A CA 1
ATOM 1687 C C . LYS A 1 211 ? 14.781 -0.239 -16.550 1.00 80.50 211 LYS A C 1
ATOM 1689 O O . LYS A 1 211 ? 15.317 0.621 -17.242 1.00 80.50 211 LYS A O 1
ATOM 1694 N N . SER A 1 212 ? 13.477 -0.247 -16.278 1.00 72.94 212 SER A N 1
ATOM 1695 C CA . SER A 1 212 ? 12.557 0.738 -16.846 1.00 72.94 212 SER A CA 1
ATOM 1696 C C . SER A 1 212 ? 12.890 2.164 -16.406 1.00 72.94 212 SER A C 1
ATOM 1698 O O . SER A 1 212 ? 12.824 3.083 -17.220 1.00 72.94 212 SER A O 1
ATOM 1700 N N . LEU A 1 213 ? 13.269 2.360 -15.138 1.00 73.12 213 LEU A N 1
ATOM 1701 C CA . LEU A 1 213 ? 13.678 3.669 -14.632 1.00 73.12 213 LEU A CA 1
ATOM 1702 C C . LEU A 1 213 ? 14.914 4.187 -15.376 1.00 73.12 213 LEU A C 1
ATOM 1704 O O . LEU A 1 213 ? 14.939 5.331 -15.807 1.00 73.12 213 LEU A O 1
ATOM 1708 N N . TYR A 1 214 ? 15.935 3.351 -15.551 1.00 76.50 214 TYR A N 1
ATOM 1709 C CA . TYR A 1 214 ? 17.165 3.738 -16.245 1.00 76.50 214 TYR A CA 1
ATOM 1710 C C . TYR A 1 214 ? 16.928 4.001 -17.733 1.00 76.50 214 TYR A C 1
ATOM 1712 O O . TYR A 1 214 ? 17.434 4.993 -18.259 1.00 76.50 214 TYR A O 1
ATOM 1720 N N . GLU A 1 215 ? 16.128 3.163 -18.394 1.00 78.81 215 GLU A N 1
ATOM 1721 C CA . GLU A 1 215 ? 15.755 3.341 -19.800 1.00 78.81 215 GLU A CA 1
ATOM 1722 C C . GLU A 1 215 ? 15.036 4.679 -20.028 1.00 78.81 215 GLU A C 1
ATOM 1724 O O . GLU A 1 215 ? 15.328 5.358 -21.014 1.00 78.81 215 GLU A O 1
ATOM 1729 N N . ALA A 1 216 ? 14.193 5.123 -19.087 1.00 70.62 216 ALA A N 1
ATOM 1730 C CA . ALA A 1 216 ? 13.533 6.431 -19.147 1.00 70.62 216 ALA A CA 1
ATOM 1731 C C . ALA A 1 216 ? 14.522 7.617 -19.149 1.00 70.62 216 ALA A C 1
ATOM 1733 O O . ALA A 1 216 ? 14.227 8.668 -19.715 1.00 70.62 216 ALA A O 1
ATOM 1734 N N . TYR A 1 217 ? 15.717 7.441 -18.576 1.00 76.19 217 TYR A N 1
ATOM 1735 C CA . TYR A 1 217 ? 16.803 8.428 -18.599 1.00 76.19 217 TYR A CA 1
ATOM 1736 C C . TYR A 1 217 ? 17.853 8.156 -19.692 1.00 76.19 217 TYR A C 1
ATOM 1738 O O . TYR A 1 217 ? 18.911 8.787 -19.699 1.00 76.19 217 TYR A O 1
ATOM 1746 N N . GLY A 1 218 ? 17.600 7.215 -20.611 1.00 81.56 218 GLY A N 1
ATOM 1747 C CA . GLY A 1 218 ? 18.554 6.822 -21.654 1.00 81.56 218 GLY A CA 1
ATOM 1748 C C . GLY A 1 218 ? 19.806 6.119 -21.114 1.00 81.56 218 GLY A C 1
ATOM 1749 O O . GLY A 1 218 ? 20.849 6.118 -21.770 1.00 81.56 218 GLY A O 1
ATOM 1750 N N . LEU A 1 219 ? 19.727 5.548 -19.911 1.00 78.81 219 LEU A N 1
ATOM 1751 C CA . LEU A 1 219 ? 20.815 4.838 -19.249 1.00 78.81 219 LEU A CA 1
ATOM 1752 C C . LEU A 1 219 ? 20.631 3.325 -19.375 1.00 78.81 219 LEU A C 1
ATOM 1754 O O . LEU A 1 219 ? 19.521 2.804 -19.435 1.00 78.81 219 LEU A O 1
ATOM 1758 N N . THR A 1 220 ? 21.744 2.597 -19.355 1.00 82.94 220 THR A N 1
ATOM 1759 C CA . THR A 1 220 ? 21.732 1.135 -19.256 1.00 82.94 220 THR A CA 1
ATOM 1760 C C . THR A 1 220 ? 21.757 0.711 -17.793 1.00 82.94 220 THR A C 1
ATOM 1762 O O . THR A 1 220 ? 22.602 1.189 -17.032 1.00 82.94 220 THR A O 1
ATOM 1765 N N . PHE A 1 221 ? 20.882 -0.217 -17.415 1.00 83.31 221 PHE A N 1
ATOM 1766 C CA . PHE A 1 221 ? 20.883 -0.831 -16.091 1.00 83.31 221 PHE A CA 1
ATOM 1767 C C . PHE A 1 221 ? 21.518 -2.220 -16.130 1.00 83.31 221 PHE A C 1
ATOM 1769 O O . PHE A 1 221 ? 21.136 -3.060 -16.942 1.00 83.31 221 PHE A O 1
ATOM 1776 N N . ASP A 1 222 ? 22.470 -2.449 -15.229 1.00 87.44 222 ASP A N 1
ATOM 1777 C CA . ASP A 1 222 ? 23.043 -3.764 -14.954 1.00 87.44 222 ASP A CA 1
ATOM 1778 C C . ASP A 1 222 ? 22.673 -4.167 -13.523 1.00 87.44 222 ASP A C 1
ATOM 1780 O O . ASP A 1 222 ? 23.166 -3.593 -12.543 1.00 87.44 222 ASP A O 1
ATOM 1784 N N . PHE A 1 223 ? 21.776 -5.148 -13.418 1.00 85.38 223 PHE A N 1
ATOM 1785 C CA . PHE A 1 223 ? 21.252 -5.613 -12.142 1.00 85.38 223 PHE A CA 1
ATOM 1786 C C . PHE A 1 223 ? 22.330 -6.256 -11.269 1.00 85.38 223 PHE A C 1
ATOM 1788 O O . PHE A 1 223 ? 22.324 -6.051 -10.055 1.00 85.38 223 PHE A O 1
ATOM 1795 N N . ASP A 1 224 ? 23.297 -6.963 -11.858 1.00 87.00 224 ASP A N 1
ATOM 1796 C CA . ASP A 1 224 ? 24.368 -7.604 -11.095 1.00 87.00 224 ASP A CA 1
ATOM 1797 C C . ASP A 1 224 ? 25.276 -6.544 -10.459 1.00 87.00 224 ASP A C 1
ATOM 1799 O O . ASP A 1 224 ? 25.551 -6.594 -9.255 1.00 87.00 224 ASP A O 1
ATOM 1803 N N . SER A 1 225 ? 25.643 -5.510 -11.223 1.00 86.62 225 SER A N 1
ATOM 1804 C CA . SER A 1 225 ? 26.388 -4.353 -10.708 1.00 86.62 225 SER A CA 1
ATOM 1805 C C . SER A 1 225 ? 25.629 -3.618 -9.596 1.00 86.62 225 SER A C 1
ATOM 1807 O O . SER A 1 225 ? 26.215 -3.246 -8.570 1.00 86.62 225 SER A O 1
ATOM 1809 N N . TYR A 1 226 ? 24.315 -3.422 -9.755 1.00 86.62 226 TYR A N 1
ATOM 1810 C CA . TYR A 1 226 ? 23.467 -2.860 -8.700 1.00 86.62 226 TYR A CA 1
ATOM 1811 C C . TYR A 1 226 ? 23.514 -3.730 -7.440 1.00 86.62 226 TYR A C 1
ATOM 1813 O O . TYR A 1 226 ? 23.789 -3.219 -6.348 1.00 86.62 226 TYR A O 1
ATOM 1821 N N . VAL A 1 227 ? 23.329 -5.044 -7.590 1.00 84.88 227 VAL A N 1
ATOM 1822 C CA . VAL A 1 227 ? 23.312 -5.987 -6.473 1.00 84.88 227 VAL A CA 1
ATOM 1823 C C . VAL A 1 227 ? 24.643 -5.989 -5.722 1.00 84.88 227 VAL A C 1
ATOM 1825 O O . VAL A 1 227 ? 24.661 -5.919 -4.489 1.00 84.88 227 VAL A O 1
ATOM 1828 N N . GLU A 1 228 ? 25.768 -6.031 -6.430 1.00 87.25 228 GLU A N 1
ATOM 1829 C CA . GLU A 1 228 ? 27.091 -5.981 -5.811 1.00 87.25 228 GLU A CA 1
ATOM 1830 C C . GLU A 1 228 ? 27.350 -4.647 -5.105 1.00 87.25 228 GLU A C 1
ATOM 1832 O O . GLU A 1 228 ? 27.853 -4.631 -3.980 1.00 87.25 228 GLU A O 1
ATOM 1837 N N . SER A 1 229 ? 26.968 -3.523 -5.713 1.00 85.75 229 SER A N 1
ATOM 1838 C CA . SER A 1 229 ? 27.213 -2.197 -5.136 1.00 85.75 229 SER A CA 1
ATOM 1839 C C . SER A 1 229 ? 26.365 -1.905 -3.889 1.00 85.75 229 SER A C 1
ATOM 1841 O O . SER A 1 229 ? 26.866 -1.296 -2.938 1.00 85.75 229 SER A O 1
ATOM 1843 N N . THR A 1 230 ? 25.113 -2.370 -3.870 1.00 85.25 230 THR A N 1
ATOM 1844 C CA . THR A 1 230 ? 24.144 -2.121 -2.794 1.00 85.25 230 THR A CA 1
ATOM 1845 C C . THR A 1 230 ? 24.242 -3.168 -1.686 1.00 85.25 230 THR A C 1
ATOM 1847 O O . THR A 1 230 ? 24.255 -2.832 -0.500 1.00 85.25 230 THR A O 1
ATOM 1850 N N . TYR A 1 231 ? 24.354 -4.449 -2.047 1.00 84.00 231 TYR A N 1
ATOM 1851 C CA . TYR A 1 231 ? 24.294 -5.567 -1.097 1.00 84.00 231 TYR A CA 1
ATOM 1852 C C . TYR A 1 231 ? 25.651 -6.235 -0.847 1.00 84.00 231 TYR A C 1
ATOM 1854 O O . TYR A 1 231 ? 25.762 -7.121 0.008 1.00 84.00 231 TYR A O 1
ATOM 1862 N N . GLY A 1 232 ? 26.693 -5.843 -1.582 1.00 86.69 232 GLY A N 1
ATOM 1863 C CA . GLY A 1 232 ? 28.052 -6.376 -1.476 1.00 86.69 232 GLY A CA 1
ATOM 1864 C C . GLY A 1 232 ? 28.248 -7.750 -2.119 1.00 86.69 232 GLY A C 1
ATOM 1865 O O . GLY A 1 232 ? 29.371 -8.104 -2.459 1.00 86.69 232 GLY A O 1
ATOM 1866 N N . SER A 1 233 ? 27.187 -8.551 -2.257 1.00 89.50 233 SER A N 1
ATOM 1867 C CA . SER A 1 233 ? 27.207 -9.813 -2.998 1.00 89.50 233 SER A CA 1
ATOM 1868 C C . SER A 1 233 ? 25.798 -10.288 -3.338 1.00 89.50 233 SER A C 1
ATOM 1870 O O . SER A 1 233 ? 24.836 -10.030 -2.605 1.00 89.50 233 SER A O 1
ATOM 1872 N N . TYR A 1 234 ? 25.705 -11.114 -4.375 1.00 88.44 234 TYR A N 1
ATOM 1873 C CA . TYR A 1 234 ? 24.464 -11.784 -4.748 1.00 88.44 234 TYR A CA 1
ATOM 1874 C C . TYR A 1 234 ? 23.951 -12.753 -3.661 1.00 88.44 234 TYR A C 1
ATOM 1876 O O . TYR A 1 234 ? 22.746 -12.933 -3.475 1.00 88.44 234 TYR A O 1
ATOM 1884 N N . THR A 1 235 ? 24.850 -13.335 -2.860 1.00 91.25 235 THR A N 1
ATOM 1885 C CA . THR A 1 235 ? 24.487 -14.169 -1.700 1.00 91.25 235 THR A CA 1
ATOM 1886 C C . THR A 1 235 ? 23.815 -13.347 -0.598 1.00 91.25 235 THR A C 1
ATOM 1888 O O . THR A 1 235 ? 22.778 -13.760 -0.069 1.00 91.25 235 THR A O 1
ATOM 1891 N N . SER A 1 236 ? 24.370 -12.175 -0.268 1.00 91.50 236 SER A N 1
ATOM 1892 C CA . SER A 1 236 ? 23.768 -11.231 0.683 1.00 91.50 236 SER A CA 1
ATOM 1893 C C . SER A 1 236 ? 22.393 -10.776 0.205 1.00 91.50 236 SER A C 1
ATOM 1895 O O . SER A 1 236 ? 21.435 -10.809 0.979 1.00 91.50 236 SER A O 1
ATOM 1897 N N . TYR A 1 237 ? 22.281 -10.429 -1.077 1.00 90.00 237 TYR A N 1
ATOM 1898 C CA . TYR A 1 237 ? 21.020 -10.052 -1.705 1.00 90.00 237 TYR A CA 1
ATOM 1899 C C . TYR A 1 237 ? 19.972 -11.169 -1.607 1.00 90.00 237 TYR A C 1
ATOM 1901 O O . TYR A 1 237 ? 18.893 -10.961 -1.055 1.00 90.00 237 TYR A O 1
ATOM 1909 N N . ARG A 1 238 ? 20.308 -12.408 -1.993 1.00 90.12 238 ARG A N 1
ATOM 1910 C CA . ARG A 1 238 ? 19.389 -13.557 -1.874 1.00 90.12 238 ARG A CA 1
ATOM 1911 C C . ARG A 1 238 ? 18.941 -13.843 -0.442 1.00 90.12 238 ARG A C 1
ATOM 1913 O O . ARG A 1 238 ? 17.818 -14.317 -0.246 1.00 90.12 238 ARG A O 1
ATOM 1920 N N . LYS A 1 239 ? 19.796 -13.592 0.557 1.00 92.44 239 LYS A N 1
ATOM 1921 C CA . LYS A 1 239 ? 19.414 -13.695 1.973 1.00 92.44 239 LYS A CA 1
ATOM 1922 C C . LYS A 1 239 ? 18.358 -12.643 2.322 1.00 92.44 239 LYS A C 1
ATOM 1924 O O . LYS A 1 239 ? 17.357 -13.000 2.935 1.00 92.44 239 LYS A O 1
ATOM 1929 N N . GLN A 1 240 ? 18.538 -11.399 1.883 1.00 90.00 240 GLN A N 1
ATOM 1930 C CA . GLN A 1 240 ? 17.561 -10.329 2.102 1.00 90.00 240 GLN A CA 1
ATOM 1931 C C . GLN A 1 240 ? 16.249 -10.583 1.356 1.00 90.00 240 GLN A C 1
ATOM 1933 O O . GLN A 1 240 ? 15.190 -10.458 1.954 1.00 90.00 240 GLN A O 1
ATOM 1938 N N . VAL A 1 241 ? 16.290 -11.052 0.105 1.00 87.50 241 VAL A N 1
ATOM 1939 C CA . VAL A 1 241 ? 15.087 -11.458 -0.649 1.00 87.50 241 VAL A CA 1
ATOM 1940 C C . VAL A 1 241 ? 14.289 -12.528 0.103 1.00 87.50 241 VAL A C 1
ATOM 1942 O O . VAL A 1 241 ? 13.064 -12.479 0.137 1.00 87.50 241 VAL A O 1
ATOM 1945 N N . LYS A 1 242 ? 14.960 -13.495 0.745 1.00 90.25 242 LYS A N 1
ATOM 1946 C CA . LYS A 1 242 ? 14.277 -14.522 1.544 1.00 90.25 242 LYS A CA 1
ATOM 1947 C C . LYS A 1 242 ? 13.558 -13.928 2.759 1.00 90.25 242 LYS A C 1
ATOM 1949 O O . LYS A 1 242 ? 12.445 -14.361 3.046 1.00 90.25 242 LYS A O 1
ATOM 1954 N N . GLU A 1 243 ? 14.184 -12.997 3.476 1.00 90.94 243 GLU A N 1
ATOM 1955 C CA . GLU A 1 243 ? 13.546 -12.356 4.632 1.00 90.94 243 GLU A CA 1
ATOM 1956 C C . GLU A 1 243 ? 12.420 -11.408 4.195 1.00 90.94 243 GLU A C 1
ATOM 1958 O O . GLU A 1 243 ? 11.329 -11.499 4.744 1.00 90.94 243 GLU A O 1
ATOM 1963 N N . ARG A 1 244 ? 12.603 -10.636 3.116 1.00 88.88 244 ARG A N 1
ATOM 1964 C CA . ARG A 1 244 ? 11.541 -9.800 2.529 1.00 88.88 244 ARG A CA 1
ATOM 1965 C C . ARG A 1 244 ? 10.338 -10.614 2.060 1.00 88.88 244 ARG A C 1
ATOM 1967 O O . ARG A 1 244 ? 9.209 -10.237 2.329 1.00 88.88 244 ARG A O 1
ATOM 1974 N N . ALA A 1 245 ? 10.550 -11.773 1.433 1.00 84.56 245 ALA A N 1
ATOM 1975 C CA . ALA A 1 245 ? 9.449 -12.656 1.037 1.00 84.56 245 ALA A CA 1
ATOM 1976 C C . ALA A 1 245 ? 8.643 -13.172 2.241 1.00 84.56 245 ALA A C 1
ATOM 1978 O O . ALA A 1 245 ? 7.425 -13.338 2.149 1.00 84.56 245 ALA A O 1
ATOM 1979 N N . LYS A 1 246 ? 9.304 -13.438 3.377 1.00 91.44 246 LYS A N 1
ATOM 1980 C CA . LYS A 1 246 ? 8.601 -13.777 4.621 1.00 91.44 246 LYS A CA 1
ATOM 1981 C C . LYS A 1 246 ? 7.856 -12.572 5.171 1.00 91.44 246 LYS A C 1
ATOM 1983 O O . LYS A 1 246 ? 6.698 -12.716 5.522 1.00 91.44 246 LYS A O 1
ATOM 1988 N N . GLU A 1 247 ? 8.488 -11.408 5.222 1.00 90.38 247 GLU A N 1
ATOM 1989 C CA . GLU A 1 247 ? 7.863 -10.184 5.718 1.00 90.38 247 GLU A CA 1
ATOM 1990 C C . GLU A 1 247 ? 6.622 -9.806 4.900 1.00 90.38 247 GLU A C 1
ATOM 1992 O O . GLU A 1 247 ? 5.557 -9.608 5.472 1.00 90.38 247 GLU A O 1
ATOM 1997 N N . GLN A 1 248 ? 6.703 -9.852 3.569 1.00 89.12 248 GLN A N 1
ATOM 1998 C CA . GLN A 1 248 ? 5.543 -9.675 2.691 1.00 89.12 248 GLN A CA 1
ATOM 1999 C C . GLN A 1 248 ? 4.476 -10.748 2.930 1.00 89.12 248 GLN A C 1
ATOM 2001 O O . GLN A 1 248 ? 3.293 -10.436 2.981 1.00 89.12 248 GLN A O 1
ATOM 2006 N N . THR A 1 249 ? 4.872 -12.011 3.141 1.00 91.00 249 THR A N 1
ATOM 2007 C CA . THR A 1 249 ? 3.898 -13.049 3.517 1.00 91.00 249 THR A CA 1
ATOM 2008 C C . THR A 1 249 ? 3.222 -12.722 4.850 1.00 91.00 249 THR A C 1
ATOM 2010 O O . THR A 1 249 ? 2.025 -12.937 4.977 1.00 91.00 249 THR A O 1
ATOM 2013 N N . HIS A 1 250 ? 3.963 -12.218 5.841 1.00 94.00 250 HIS A N 1
ATOM 2014 C CA . HIS A 1 250 ? 3.410 -11.839 7.140 1.00 94.00 250 HIS A CA 1
ATOM 2015 C C . HIS A 1 250 ? 2.350 -10.747 6.983 1.00 94.00 250 HIS A C 1
ATOM 2017 O O . HIS A 1 250 ? 1.236 -10.923 7.464 1.00 94.00 250 HIS A O 1
ATOM 2023 N N . VAL A 1 251 ? 2.671 -9.682 6.246 1.00 93.75 251 VAL A N 1
ATOM 2024 C CA . VAL A 1 251 ? 1.749 -8.569 5.980 1.00 93.75 251 VAL A CA 1
ATOM 2025 C C . VAL A 1 251 ? 0.499 -9.051 5.239 1.00 93.75 251 VAL A C 1
ATOM 2027 O O . VAL A 1 251 ? -0.611 -8.776 5.679 1.00 93.75 251 VAL A O 1
ATOM 2030 N N . VAL A 1 252 ? 0.652 -9.852 4.178 1.00 94.56 252 VAL A N 1
ATOM 2031 C CA . VAL A 1 252 ? -0.497 -10.409 3.438 1.00 94.56 252 VAL A CA 1
ATOM 2032 C C . VAL A 1 252 ? -1.371 -11.289 4.335 1.00 94.56 252 VAL A C 1
ATOM 2034 O O . VAL A 1 252 ? -2.593 -11.222 4.259 1.00 94.56 252 VAL A O 1
ATOM 2037 N N . LEU A 1 253 ? -0.776 -12.109 5.207 1.00 96.00 253 LEU A N 1
ATOM 2038 C CA . LEU A 1 253 ? -1.541 -12.933 6.146 1.00 96.00 253 LEU A CA 1
ATOM 2039 C C . LEU A 1 253 ? -2.333 -12.088 7.147 1.00 96.00 253 LEU A C 1
ATOM 2041 O O . LEU A 1 253 ? -3.486 -12.418 7.409 1.00 96.00 253 LEU A O 1
ATOM 2045 N N . ILE A 1 254 ? -1.738 -11.018 7.686 1.00 96.50 254 ILE A N 1
ATOM 2046 C CA . ILE A 1 254 ? -2.437 -10.077 8.572 1.00 96.50 254 ILE A CA 1
ATOM 2047 C C . ILE A 1 254 ? -3.655 -9.508 7.846 1.00 96.50 254 ILE A C 1
ATOM 2049 O O . ILE A 1 254 ? -4.772 -9.670 8.326 1.00 96.50 254 ILE A O 1
ATOM 2053 N N . TRP A 1 255 ? -3.466 -8.914 6.666 1.00 97.00 255 TRP A N 1
ATOM 2054 C CA . TRP A 1 255 ? -4.545 -8.205 5.975 1.00 97.00 255 TRP A CA 1
ATOM 2055 C C . TRP A 1 255 ? -5.632 -9.116 5.422 1.00 97.00 255 TRP A C 1
ATOM 2057 O O . TRP A 1 255 ? -6.808 -8.770 5.488 1.00 97.00 255 TRP A O 1
ATOM 2067 N N . LEU A 1 256 ? -5.287 -10.324 4.973 1.00 95.19 256 LEU A N 1
ATOM 2068 C CA . LEU A 1 256 ? -6.303 -11.318 4.630 1.00 95.19 256 LEU A CA 1
ATOM 2069 C C . LEU A 1 256 ? -7.105 -11.763 5.864 1.00 95.19 256 LEU A C 1
ATOM 2071 O O . LEU A 1 256 ? -8.312 -11.963 5.750 1.00 95.19 256 LEU A O 1
ATOM 2075 N N . ALA A 1 257 ? -6.470 -11.894 7.036 1.00 97.75 257 ALA A N 1
ATOM 2076 C CA . ALA A 1 257 ? -7.167 -12.237 8.277 1.00 97.75 257 ALA A CA 1
ATOM 2077 C C . ALA A 1 257 ? -8.055 -11.088 8.786 1.00 97.75 257 ALA A C 1
ATOM 2079 O O . ALA A 1 257 ? -9.183 -11.344 9.201 1.00 97.75 257 ALA A O 1
ATOM 2080 N N . VAL A 1 258 ? -7.579 -9.839 8.706 1.00 96.81 258 VAL A N 1
ATOM 2081 C CA . VAL A 1 258 ? -8.371 -8.628 8.984 1.00 96.81 258 VAL A CA 1
ATOM 2082 C C . VAL A 1 258 ? -9.579 -8.566 8.053 1.00 96.81 258 VAL A C 1
ATOM 2084 O O . VAL A 1 258 ? -10.704 -8.415 8.519 1.00 96.81 258 VAL A O 1
ATOM 2087 N N . GLY A 1 259 ? -9.369 -8.748 6.748 1.00 96.62 259 GLY A N 1
ATOM 2088 C CA . GLY A 1 259 ? -10.442 -8.755 5.760 1.00 96.62 259 GLY A CA 1
ATOM 2089 C C . GLY A 1 259 ? -11.482 -9.840 6.037 1.00 96.62 259 GLY A C 1
ATOM 2090 O O . GLY A 1 259 ? -12.676 -9.554 6.015 1.00 96.62 259 GLY A O 1
ATOM 2091 N N . ASP A 1 260 ? -11.051 -11.064 6.360 1.00 96.25 260 ASP A N 1
ATOM 2092 C CA . ASP A 1 260 ? -11.961 -12.148 6.754 1.00 96.25 260 ASP A CA 1
ATOM 2093 C C . ASP A 1 260 ? -12.767 -11.790 8.027 1.00 96.25 260 ASP A C 1
ATOM 2095 O O . ASP A 1 260 ? -13.954 -12.106 8.103 1.00 96.25 260 ASP A O 1
ATOM 2099 N N . GLU A 1 261 ? -12.161 -11.114 9.011 1.00 97.38 261 GLU A N 1
ATOM 2100 C CA . GLU A 1 261 ? -12.824 -10.681 10.254 1.00 97.38 261 GLU A CA 1
ATOM 2101 C C . GLU A 1 261 ? -13.817 -9.528 10.040 1.00 97.38 261 GLU A C 1
ATOM 2103 O O . GLU A 1 261 ? -14.871 -9.492 10.674 1.00 97.38 261 GLU A O 1
ATOM 2108 N N . LEU A 1 262 ? -13.521 -8.627 9.101 1.00 96.81 262 LEU A N 1
ATOM 2109 C CA . LEU A 1 262 ? -14.390 -7.516 8.706 1.00 96.81 262 LEU A CA 1
ATOM 2110 C C . LEU A 1 262 ? -15.434 -7.904 7.644 1.00 96.81 262 LEU A C 1
ATOM 2112 O O . LEU A 1 262 ? -16.245 -7.070 7.248 1.00 96.81 262 LEU A O 1
ATOM 2116 N N . GLY A 1 263 ? -15.439 -9.156 7.178 1.00 96.25 263 GLY A N 1
ATOM 2117 C CA . GLY A 1 263 ? -16.383 -9.632 6.163 1.00 96.25 263 GLY A CA 1
ATOM 2118 C C . GLY A 1 263 ? -16.101 -9.115 4.748 1.00 96.25 263 GLY A C 1
ATOM 2119 O O . GLY A 1 263 ? -17.005 -9.095 3.913 1.00 96.25 263 GLY A O 1
ATOM 2120 N N . VAL A 1 264 ? -14.862 -8.712 4.457 1.00 94.31 264 VAL A N 1
ATOM 2121 C CA . VAL A 1 264 ? -14.431 -8.269 3.126 1.00 94.31 264 VAL A CA 1
ATOM 2122 C C . VAL A 1 264 ? -14.491 -9.436 2.146 1.00 94.31 264 VAL A C 1
ATOM 2124 O O . VAL A 1 264 ? -13.847 -10.478 2.314 1.00 94.31 264 VAL A O 1
ATOM 2127 N N . THR A 1 265 ? -15.243 -9.230 1.070 1.00 91.38 265 THR A N 1
ATOM 2128 C CA . THR A 1 265 ? -15.349 -10.159 -0.056 1.00 91.38 265 THR A CA 1
ATOM 2129 C C . THR A 1 265 ? -14.924 -9.458 -1.338 1.00 91.38 265 THR A C 1
ATOM 2131 O O . THR A 1 265 ? -14.849 -8.236 -1.384 1.00 91.38 265 THR A O 1
ATOM 2134 N N . ALA A 1 266 ? -14.595 -10.239 -2.363 1.00 89.06 266 ALA A N 1
ATOM 2135 C CA . ALA A 1 266 ? -14.193 -9.713 -3.656 1.00 89.06 266 ALA A CA 1
ATOM 2136 C C . ALA A 1 266 ? -14.899 -10.484 -4.761 1.00 89.06 266 ALA A C 1
ATOM 2138 O O . ALA A 1 266 ? -14.883 -11.721 -4.768 1.00 89.06 266 ALA A O 1
ATOM 2139 N N . THR A 1 267 ? -15.484 -9.755 -5.702 1.00 95.44 267 THR A N 1
ATOM 2140 C CA . THR A 1 267 ? -15.920 -10.286 -6.990 1.00 95.44 267 THR A CA 1
ATOM 2141 C C . THR A 1 267 ? -15.004 -9.774 -8.097 1.00 95.44 267 THR A C 1
ATOM 2143 O O . THR A 1 267 ? -14.343 -8.751 -7.953 1.00 95.44 267 THR A O 1
ATOM 2146 N N . GLU A 1 268 ? -14.974 -10.466 -9.236 1.00 95.38 268 GLU A N 1
ATOM 2147 C CA . GLU A 1 268 ? -14.214 -9.999 -10.403 1.00 95.38 268 GLU A CA 1
ATOM 2148 C C . GLU A 1 268 ? -14.663 -8.603 -10.864 1.00 95.38 268 GLU A C 1
ATOM 2150 O O . GLU A 1 268 ? -13.837 -7.811 -11.308 1.00 95.38 268 GLU A O 1
ATOM 2155 N N . ALA A 1 269 ? -15.952 -8.278 -10.710 1.00 95.19 269 ALA A N 1
ATOM 2156 C CA . ALA A 1 269 ? -16.478 -6.957 -11.031 1.00 95.19 269 ALA A CA 1
ATOM 2157 C C . ALA A 1 269 ? -15.891 -5.873 -10.116 1.00 95.19 269 ALA A C 1
ATOM 2159 O O . ALA A 1 269 ? -15.493 -4.823 -10.618 1.00 95.19 269 ALA A O 1
ATOM 2160 N N . ASP A 1 270 ? -15.771 -6.146 -8.813 1.00 93.50 270 ASP A N 1
ATOM 2161 C CA . ASP A 1 270 ? -15.175 -5.209 -7.854 1.00 93.50 270 ASP A CA 1
ATOM 2162 C C . ASP A 1 270 ? -13.695 -4.973 -8.164 1.00 93.50 270 ASP A C 1
ATOM 2164 O O . ASP A 1 270 ? -13.238 -3.833 -8.208 1.00 93.50 270 ASP A O 1
ATOM 2168 N N . VAL A 1 271 ? -12.957 -6.051 -8.450 1.00 93.25 271 VAL A N 1
ATOM 2169 C CA . VAL A 1 271 ? -11.533 -5.977 -8.800 1.00 93.25 271 VAL A CA 1
ATOM 2170 C C . VAL A 1 271 ? -11.328 -5.223 -10.103 1.00 93.25 271 VAL A C 1
ATOM 2172 O O . VAL A 1 271 ? -10.423 -4.399 -10.193 1.00 93.25 271 VAL A O 1
ATOM 2175 N N . LYS A 1 272 ? -12.168 -5.472 -11.110 1.00 93.94 272 LYS A N 1
ATOM 2176 C CA . LYS A 1 272 ? -12.114 -4.736 -12.370 1.00 93.94 272 LYS A CA 1
ATOM 2177 C C . LYS A 1 272 ? -12.388 -3.254 -12.146 1.00 93.94 272 LYS A C 1
ATOM 2179 O O . LYS A 1 272 ? -11.622 -2.439 -12.645 1.00 93.94 272 LYS A O 1
ATOM 2184 N N . ALA A 1 273 ? -13.442 -2.915 -11.402 1.00 91.44 273 ALA A N 1
ATOM 2185 C CA . ALA A 1 273 ? -13.786 -1.531 -11.095 1.00 91.44 273 ALA A CA 1
ATOM 2186 C C . ALA A 1 273 ? -12.631 -0.827 -10.377 1.00 91.44 273 ALA A C 1
ATOM 2188 O O . ALA A 1 273 ? -12.186 0.213 -10.844 1.00 91.44 273 ALA A O 1
ATOM 2189 N N . TRP A 1 274 ? -12.087 -1.442 -9.322 1.00 89.81 274 TRP A N 1
ATOM 2190 C CA . TRP A 1 274 ? -10.913 -0.945 -8.605 1.00 89.81 274 TRP A CA 1
ATOM 2191 C C . TRP A 1 274 ? -9.711 -0.747 -9.526 1.00 89.81 274 TRP A C 1
ATOM 2193 O O . TRP A 1 274 ? -9.082 0.302 -9.488 1.00 89.81 274 TRP A O 1
ATOM 2203 N N . LYS A 1 275 ? -9.423 -1.722 -10.393 1.00 84.75 275 LYS A N 1
ATOM 2204 C CA . LYS A 1 275 ? -8.229 -1.686 -11.234 1.00 84.75 275 LYS A CA 1
ATOM 2205 C C . LYS A 1 275 ? -8.301 -0.605 -12.311 1.00 84.75 275 LYS A C 1
ATOM 2207 O O . LYS A 1 275 ? -7.285 -0.018 -12.643 1.00 84.75 275 LYS A O 1
ATOM 2212 N N . VAL A 1 276 ? -9.477 -0.333 -12.876 1.00 85.00 276 VAL A N 1
ATOM 2213 C CA . VAL A 1 276 ? -9.613 0.681 -13.938 1.00 85.00 276 VAL A CA 1
ATOM 2214 C C . VAL A 1 276 ? -9.770 2.110 -13.409 1.00 85.00 276 VAL A C 1
ATOM 2216 O O . VAL A 1 276 ? -9.695 3.036 -14.216 1.00 85.00 276 VAL A O 1
ATOM 2219 N N . LEU A 1 277 ? -9.966 2.307 -12.095 1.00 75.62 277 LEU A N 1
ATOM 2220 C CA . LEU A 1 277 ? -10.000 3.647 -11.481 1.00 75.62 277 LEU A CA 1
ATOM 2221 C C . LEU A 1 277 ? -8.725 4.436 -11.767 1.00 75.62 277 LEU A C 1
ATOM 2223 O O . LEU A 1 277 ? -8.774 5.650 -11.938 1.00 75.62 277 LEU A O 1
ATOM 2227 N N . ASP A 1 278 ? -7.600 3.745 -11.888 1.00 69.62 278 ASP A N 1
ATOM 2228 C CA . ASP A 1 278 ? -6.309 4.377 -12.097 1.00 69.62 278 ASP A CA 1
ATOM 2229 C C . ASP A 1 278 ? -6.163 5.077 -13.465 1.00 69.62 278 ASP A C 1
ATOM 2231 O O . ASP A 1 278 ? -5.235 5.858 -13.669 1.00 69.62 278 ASP A O 1
ATOM 2235 N N . LEU A 1 279 ? -7.060 4.803 -14.420 1.00 68.69 279 LEU A N 1
ATOM 2236 C CA . LEU A 1 279 ? -7.129 5.536 -15.690 1.00 68.69 279 LEU A CA 1
ATOM 2237 C C . LEU A 1 279 ? -7.892 6.864 -15.569 1.00 68.69 279 LEU A C 1
ATOM 2239 O O . LEU A 1 279 ? -7.885 7.664 -16.505 1.00 68.69 279 LEU A O 1
ATOM 2243 N N . GLY A 1 280 ? -8.558 7.093 -14.437 1.00 70.62 280 GLY A N 1
ATOM 2244 C CA . GLY A 1 280 ? -9.438 8.228 -14.208 1.00 70.62 280 GLY A CA 1
ATOM 2245 C C . GLY A 1 280 ? -10.818 8.078 -14.854 1.00 70.62 280 GLY A C 1
ATOM 2246 O O . GLY A 1 280 ? -11.067 7.257 -15.746 1.00 70.62 280 GLY A O 1
ATOM 2247 N N . ASP A 1 281 ? -11.746 8.919 -14.405 1.00 74.12 281 ASP A N 1
ATOM 2248 C CA . ASP A 1 281 ? -13.150 8.859 -14.826 1.00 74.12 281 ASP A CA 1
ATOM 2249 C C . ASP A 1 281 ? -13.360 9.240 -16.294 1.00 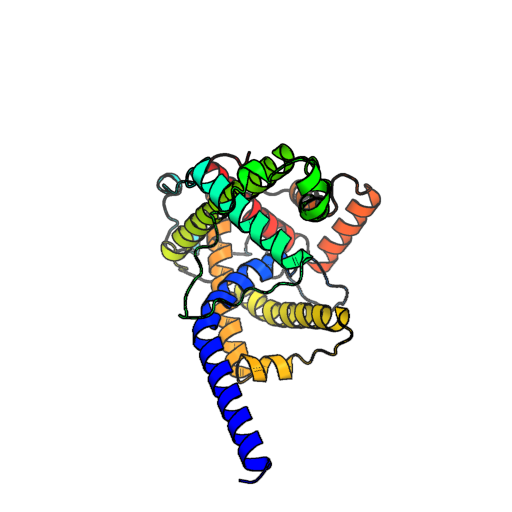74.12 281 ASP A C 1
ATOM 2251 O O . ASP A 1 281 ? -14.312 8.781 -16.925 1.00 74.12 281 ASP A O 1
ATOM 2255 N N . THR A 1 282 ? -12.446 10.029 -16.860 1.00 74.50 282 THR A N 1
ATOM 2256 C CA . THR A 1 282 ? -12.508 10.520 -18.243 1.00 74.50 282 THR A CA 1
ATOM 2257 C C . THR A 1 282 ? -12.006 9.512 -19.278 1.00 74.50 282 THR A C 1
ATOM 2259 O O . THR A 1 282 ? -12.191 9.736 -20.478 1.00 74.50 282 THR A O 1
ATOM 2262 N N . ALA A 1 283 ? -11.396 8.401 -18.849 1.00 78.38 283 ALA A N 1
ATOM 2263 C CA . ALA A 1 283 ? -10.956 7.345 -19.752 1.00 78.38 283 ALA A CA 1
ATOM 2264 C C . ALA A 1 283 ? -12.148 6.635 -20.409 1.00 78.38 283 ALA A C 1
ATOM 2266 O O . ALA A 1 283 ? -13.166 6.361 -19.764 1.00 78.38 283 ALA A O 1
ATOM 2267 N N . LYS A 1 284 ? -12.008 6.315 -21.701 1.00 87.50 284 LYS A N 1
ATOM 2268 C CA . LYS A 1 284 ? -13.054 5.637 -22.475 1.00 87.50 284 LYS A CA 1
ATOM 2269 C C . LYS A 1 284 ? -13.216 4.191 -22.019 1.00 87.50 284 LYS A C 1
ATOM 2271 O O . LYS A 1 284 ? -12.264 3.560 -21.561 1.00 87.50 284 LYS A O 1
ATOM 2276 N N . ASP A 1 285 ? -14.410 3.642 -22.212 1.00 89.25 285 ASP A N 1
ATOM 2277 C CA . ASP A 1 285 ? -14.712 2.260 -21.831 1.00 89.25 285 ASP A CA 1
ATOM 2278 C C . ASP A 1 285 ? -13.827 1.241 -22.565 1.00 89.25 285 ASP A C 1
ATOM 2280 O O . ASP A 1 285 ? -13.444 0.229 -21.974 1.00 89.25 285 ASP A O 1
ATOM 2284 N N . GLU A 1 286 ? -13.452 1.504 -23.825 1.00 87.44 286 GLU A N 1
ATOM 2285 C CA . GLU A 1 286 ? -12.538 0.622 -24.559 1.00 87.44 286 GLU A CA 1
ATOM 2286 C C . GLU A 1 286 ? -11.136 0.587 -23.934 1.00 87.44 286 GLU A C 1
ATOM 2288 O O . GLU A 1 286 ? -10.561 -0.494 -23.797 1.00 87.44 286 GLU A O 1
ATOM 2293 N N . ASP A 1 287 ? -10.625 1.742 -23.495 1.00 82.50 287 ASP A N 1
ATOM 2294 C CA . ASP A 1 287 ? -9.311 1.862 -22.851 1.00 82.50 287 ASP A CA 1
ATOM 2295 C C . ASP A 1 287 ? -9.313 1.148 -21.489 1.00 82.50 287 ASP A C 1
ATOM 2297 O O . ASP A 1 287 ? -8.383 0.408 -21.160 1.00 82.50 287 ASP A O 1
ATOM 2301 N N . LYS A 1 288 ? -10.404 1.293 -20.720 1.00 83.25 288 LYS A N 1
ATOM 2302 C CA . LYS A 1 288 ? -10.616 0.580 -19.447 1.00 83.25 288 LYS A CA 1
ATOM 2303 C C . LYS A 1 288 ? -10.653 -0.938 -19.644 1.00 83.25 288 LYS A C 1
ATOM 2305 O O . LYS A 1 288 ? -10.080 -1.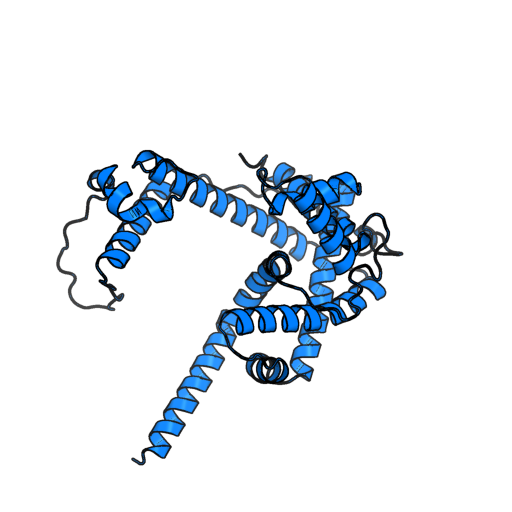684 -18.849 1.00 83.25 288 LYS A O 1
ATOM 2310 N N . GLU A 1 289 ? -11.301 -1.413 -20.706 1.00 89.31 289 GLU A N 1
ATOM 2311 C CA . GLU A 1 289 ? -11.365 -2.839 -21.038 1.00 89.31 289 GLU A CA 1
ATOM 2312 C C . GLU A 1 289 ? -10.008 -3.402 -21.486 1.00 89.31 289 GLU A C 1
ATOM 2314 O O . GLU A 1 289 ? -9.641 -4.512 -21.094 1.00 89.31 289 GLU A O 1
ATOM 2319 N N . GLU A 1 290 ? -9.256 -2.663 -22.305 1.00 84.81 290 GLU A N 1
ATOM 2320 C CA . GLU A 1 290 ? -7.908 -3.060 -22.718 1.00 84.81 290 GLU A CA 1
ATOM 2321 C C . GLU A 1 290 ? -6.956 -3.114 -21.520 1.00 84.81 290 GLU A C 1
ATOM 2323 O O . GLU A 1 290 ? -6.264 -4.117 -21.328 1.00 84.81 290 GLU A O 1
ATOM 2328 N N . TYR A 1 291 ? -6.987 -2.094 -20.662 1.00 83.62 291 TYR A N 1
ATOM 2329 C CA . TYR A 1 291 ? -6.185 -2.045 -19.443 1.00 83.62 291 TYR A CA 1
ATOM 2330 C C . TYR A 1 291 ? -6.491 -3.211 -18.496 1.00 83.62 291 TYR A C 1
ATOM 2332 O O . TYR A 1 291 ? -5.577 -3.873 -18.003 1.00 83.62 291 TYR A O 1
ATOM 2340 N N . TRP A 1 292 ? -7.774 -3.536 -18.303 1.00 87.75 292 TRP A N 1
ATOM 2341 C CA . TRP A 1 292 ? -8.179 -4.708 -17.527 1.00 87.75 292 TRP A CA 1
ATOM 2342 C C . TRP A 1 292 ? -7.602 -6.011 -18.093 1.00 87.75 292 TRP A C 1
ATOM 2344 O O . TRP A 1 292 ? -7.048 -6.820 -17.347 1.00 87.75 292 TRP A O 1
ATOM 2354 N N . LYS A 1 293 ? -7.693 -6.219 -19.414 1.00 88.19 293 LYS A N 1
ATOM 2355 C CA . LYS A 1 293 ? -7.145 -7.419 -20.067 1.00 88.19 293 LYS A CA 1
ATOM 2356 C C . LYS A 1 293 ? -5.639 -7.529 -19.875 1.00 88.19 293 LYS A C 1
ATOM 2358 O O . LYS A 1 293 ? -5.167 -8.613 -19.542 1.00 88.19 293 LYS A O 1
ATOM 2363 N N . LEU A 1 294 ? -4.914 -6.422 -20.038 1.00 85.38 294 LEU A N 1
ATOM 2364 C CA . LEU A 1 294 ? -3.469 -6.370 -19.817 1.00 85.38 294 LEU A CA 1
ATOM 2365 C C . LEU A 1 294 ? -3.117 -6.707 -18.364 1.00 85.38 294 LEU A C 1
ATOM 2367 O O . LEU A 1 294 ? -2.255 -7.550 -18.132 1.00 85.38 294 LEU A O 1
ATOM 2371 N N . ALA A 1 295 ? -3.837 -6.146 -17.389 1.00 83.38 295 ALA A N 1
ATOM 2372 C CA . ALA A 1 295 ? -3.627 -6.461 -15.978 1.00 83.38 295 ALA A CA 1
ATOM 2373 C C . ALA A 1 295 ? -3.875 -7.952 -15.674 1.00 83.38 295 ALA A C 1
ATOM 2375 O O . ALA A 1 295 ? -3.100 -8.589 -14.954 1.00 83.38 295 ALA A O 1
ATOM 2376 N N . VAL A 1 296 ? -4.938 -8.543 -16.228 1.00 89.06 296 VAL A N 1
ATOM 2377 C CA . VAL A 1 296 ? -5.228 -9.976 -16.053 1.00 89.06 296 VAL A CA 1
ATOM 2378 C C . VAL A 1 296 ? -4.178 -10.851 -16.738 1.00 89.06 296 VAL A C 1
ATOM 2380 O O . VAL A 1 296 ? -3.815 -11.886 -16.183 1.00 89.06 296 VAL A O 1
ATOM 2383 N N . GLU A 1 297 ? -3.684 -10.467 -17.914 1.00 86.50 297 GLU A N 1
ATOM 2384 C CA . GLU A 1 297 ? -2.616 -11.187 -18.613 1.00 86.50 297 GLU A CA 1
ATOM 2385 C C . GLU A 1 297 ? -1.291 -11.131 -17.837 1.00 86.50 297 GLU A C 1
ATOM 2387 O O . GLU A 1 297 ? -0.620 -12.153 -17.692 1.00 86.50 297 GLU A O 1
ATOM 2392 N N . GLU A 1 298 ? -0.941 -9.962 -17.297 1.00 82.56 298 GLU A N 1
ATOM 2393 C CA . GLU A 1 298 ? 0.325 -9.733 -16.601 1.00 82.56 298 GLU A CA 1
ATOM 2394 C C . GLU A 1 298 ? 0.364 -10.382 -15.212 1.00 82.56 298 GLU A C 1
ATOM 2396 O O . GLU A 1 298 ? 1.309 -11.104 -14.877 1.00 82.56 298 GLU A O 1
ATOM 2401 N N . TYR A 1 299 ? -0.667 -10.159 -14.395 1.00 83.62 299 TYR A N 1
ATOM 2402 C CA . TYR A 1 299 ? -0.672 -10.582 -12.992 1.00 83.62 299 TYR A CA 1
ATOM 2403 C C . TYR A 1 299 ? -1.514 -11.847 -12.745 1.00 83.62 299 TYR A C 1
ATOM 2405 O O . TYR A 1 299 ? -1.280 -12.629 -11.813 1.00 83.62 299 TYR A O 1
ATOM 2413 N N . GLY A 1 300 ? -2.500 -12.105 -13.597 1.00 91.50 300 GLY A N 1
ATOM 2414 C CA . GLY A 1 300 ? -3.492 -13.148 -13.380 1.00 91.50 300 GLY A CA 1
ATOM 2415 C C . GLY A 1 300 ? -4.553 -12.742 -12.358 1.00 91.50 300 GLY A C 1
ATOM 2416 O O . GLY A 1 300 ? -4.265 -12.217 -11.281 1.00 91.50 300 GLY A O 1
ATOM 2417 N N . LEU A 1 301 ? -5.808 -13.067 -12.678 1.00 93.19 301 LEU A N 1
ATOM 2418 C CA . LEU A 1 301 ? -6.966 -12.732 -11.848 1.00 93.19 301 LEU A CA 1
ATOM 2419 C C . LEU A 1 301 ? -6.830 -13.169 -10.371 1.00 93.19 301 LEU A C 1
ATOM 2421 O O . LEU A 1 301 ? -7.118 -12.348 -9.509 1.00 93.19 301 LEU A O 1
ATOM 2425 N N . PRO A 1 302 ? -6.356 -14.385 -10.018 1.00 95.12 302 PRO A N 1
ATOM 2426 C CA . PRO A 1 302 ? -6.165 -14.765 -8.614 1.00 95.12 302 PRO A CA 1
ATOM 2427 C C . PRO A 1 302 ? -5.306 -13.789 -7.804 1.00 95.12 302 PRO A C 1
ATOM 2429 O O . PRO A 1 302 ? -5.630 -13.513 -6.651 1.00 95.12 302 PRO A O 1
ATOM 2432 N N . TYR A 1 303 ? -4.223 -13.270 -8.390 1.00 93.44 303 TYR A N 1
ATOM 2433 C CA . TYR A 1 303 ? -3.378 -12.285 -7.718 1.00 93.44 303 TYR A CA 1
ATOM 2434 C C . TYR A 1 303 ? -4.113 -10.958 -7.538 1.00 93.44 303 TYR A C 1
ATOM 2436 O O . TYR A 1 303 ? -4.161 -10.463 -6.419 1.00 93.44 303 TYR A O 1
ATOM 2444 N N . LEU A 1 304 ? -4.754 -10.443 -8.594 1.00 91.50 304 LEU A N 1
ATOM 2445 C CA . LEU A 1 304 ? -5.531 -9.199 -8.525 1.00 91.50 304 LEU A CA 1
ATOM 2446 C C . LEU A 1 304 ? -6.666 -9.285 -7.491 1.00 91.50 304 LEU A C 1
ATOM 2448 O O . LEU A 1 304 ? -6.924 -8.329 -6.770 1.00 91.50 304 LEU A O 1
ATOM 2452 N N . MET A 1 305 ? -7.299 -10.454 -7.358 1.00 94.38 305 MET A N 1
ATOM 2453 C CA . MET A 1 305 ? -8.302 -10.716 -6.321 1.00 94.38 305 MET A CA 1
ATOM 2454 C C . MET A 1 305 ? -7.707 -10.666 -4.913 1.00 94.38 305 MET A C 1
ATOM 2456 O O . MET A 1 305 ? -8.341 -10.147 -4.004 1.00 94.38 305 MET A O 1
ATOM 2460 N N . MET A 1 306 ? -6.511 -11.222 -4.703 1.00 94.81 306 MET A N 1
ATOM 2461 C CA . MET A 1 306 ? -5.837 -11.143 -3.404 1.00 94.81 306 MET A CA 1
ATOM 2462 C C . MET A 1 306 ? -5.448 -9.698 -3.076 1.00 94.81 306 MET A C 1
ATOM 2464 O O . MET A 1 306 ? -5.653 -9.267 -1.947 1.00 94.81 306 MET A O 1
ATOM 2468 N N . ASP A 1 307 ? -4.914 -8.975 -4.058 1.00 92.12 307 ASP A N 1
ATOM 2469 C CA . ASP A 1 307 ? -4.452 -7.594 -3.918 1.00 92.12 307 ASP A CA 1
ATOM 2470 C C . ASP A 1 307 ? -5.606 -6.654 -3.550 1.00 92.12 307 ASP A C 1
ATOM 2472 O O . ASP A 1 307 ? -5.572 -5.992 -2.516 1.00 92.12 307 ASP A O 1
ATOM 2476 N N . TYR A 1 308 ? -6.713 -6.734 -4.294 1.00 92.81 308 TYR A N 1
ATOM 2477 C CA . TYR A 1 308 ? -7.940 -6.011 -3.965 1.00 92.81 308 TYR A CA 1
ATOM 2478 C C . TYR A 1 308 ? -8.467 -6.347 -2.566 1.00 92.81 308 TYR A C 1
ATOM 2480 O O . TYR A 1 308 ? -8.930 -5.469 -1.850 1.00 92.81 308 TYR A O 1
ATOM 2488 N N . ARG A 1 309 ? -8.406 -7.614 -2.136 1.00 92.81 309 ARG A N 1
ATOM 2489 C CA . ARG A 1 309 ? -8.861 -7.991 -0.787 1.00 92.81 309 ARG A CA 1
ATOM 2490 C C . ARG A 1 309 ? -7.999 -7.392 0.315 1.00 92.81 309 ARG A C 1
ATOM 2492 O O . ARG A 1 309 ? -8.534 -7.114 1.384 1.00 92.81 309 ARG A O 1
ATOM 2499 N N . VAL A 1 310 ? -6.701 -7.230 0.071 1.00 94.31 310 VAL A N 1
ATOM 2500 C CA . VAL A 1 310 ? -5.796 -6.537 0.991 1.00 94.31 310 VAL A CA 1
ATOM 2501 C C . VAL A 1 310 ? -6.164 -5.052 1.043 1.00 94.31 310 VAL A C 1
ATOM 2503 O O . VAL A 1 310 ? -6.482 -4.573 2.125 1.00 94.31 310 VAL A O 1
ATOM 2506 N N . ASP A 1 311 ? -6.269 -4.376 -0.106 1.00 91.62 311 ASP A N 1
ATOM 2507 C CA . ASP A 1 311 ? -6.675 -2.959 -0.193 1.00 91.62 311 ASP A CA 1
ATOM 2508 C C . ASP A 1 311 ? -8.054 -2.691 0.443 1.00 91.62 311 ASP A C 1
ATOM 2510 O O . ASP A 1 311 ? -8.233 -1.767 1.237 1.00 91.62 311 ASP A O 1
ATOM 2514 N N . ALA A 1 312 ? -9.041 -3.542 0.167 1.00 90.75 312 ALA A N 1
ATOM 2515 C CA . ALA A 1 312 ? -10.370 -3.432 0.755 1.00 90.75 312 ALA A CA 1
ATOM 2516 C C . ALA A 1 312 ? -10.359 -3.686 2.274 1.00 90.75 312 ALA A C 1
ATOM 2518 O O . ALA A 1 312 ? -11.145 -3.072 2.997 1.00 90.75 312 ALA A O 1
ATOM 2519 N N . ALA A 1 313 ? -9.471 -4.552 2.778 1.00 94.00 313 ALA A N 1
ATOM 2520 C CA . ALA A 1 313 ? -9.288 -4.763 4.214 1.00 94.00 313 ALA A CA 1
ATOM 2521 C C . ALA A 1 313 ? -8.632 -3.557 4.897 1.00 94.00 313 ALA A C 1
ATOM 2523 O O . ALA A 1 313 ? -9.090 -3.170 5.974 1.00 94.00 313 ALA A O 1
ATOM 2524 N N . HIS A 1 314 ? -7.628 -2.941 4.262 1.00 94.31 314 HIS A N 1
ATOM 2525 C CA . HIS A 1 314 ? -7.048 -1.666 4.695 1.00 94.31 314 HIS A CA 1
ATOM 2526 C C . HIS A 1 314 ? -8.129 -0.597 4.819 1.00 94.31 314 HIS A C 1
ATOM 2528 O O . HIS A 1 314 ? -8.386 -0.109 5.917 1.00 94.31 314 HIS A O 1
ATOM 2534 N N . LYS A 1 315 ? -8.856 -0.325 3.729 1.00 92.31 315 LYS A N 1
ATOM 2535 C CA . LYS A 1 315 ? -9.941 0.669 3.696 1.00 92.31 315 LYS A CA 1
ATOM 2536 C C . LYS A 1 315 ? -11.012 0.399 4.748 1.00 92.31 315 LYS A C 1
ATOM 2538 O O . LYS A 1 315 ? -11.444 1.319 5.440 1.00 92.31 315 LYS A O 1
ATOM 2543 N N . ALA A 1 316 ? -11.440 -0.856 4.896 1.00 95.50 316 ALA A N 1
ATOM 2544 C CA . ALA A 1 316 ? -12.449 -1.227 5.882 1.00 95.50 316 ALA A CA 1
ATOM 2545 C C . ALA A 1 316 ? -11.969 -0.985 7.320 1.00 95.50 316 ALA A C 1
ATOM 2547 O O . ALA A 1 316 ? -12.732 -0.459 8.133 1.00 95.50 316 ALA A O 1
ATOM 2548 N N . LEU A 1 317 ? -10.720 -1.339 7.641 1.00 96.25 317 LEU A N 1
ATOM 2549 C CA . LEU A 1 317 ? -10.179 -1.129 8.981 1.00 96.25 317 LEU A CA 1
ATOM 2550 C C . LEU A 1 317 ? -9.914 0.352 9.260 1.00 96.25 317 LEU A C 1
ATOM 2552 O O . LEU A 1 317 ? -10.301 0.837 10.319 1.00 96.25 317 LEU A O 1
ATOM 2556 N N . TYR A 1 318 ? -9.313 1.082 8.321 1.00 95.12 318 TYR A N 1
ATOM 2557 C CA . TYR A 1 318 ? -9.048 2.510 8.484 1.00 95.12 318 TYR A CA 1
ATOM 2558 C C . TYR A 1 318 ? -10.344 3.291 8.665 1.00 95.12 318 TYR A C 1
ATOM 2560 O O . TYR A 1 318 ? -10.450 4.073 9.600 1.00 95.12 318 TYR A O 1
ATOM 2568 N N . ASN A 1 319 ? -11.382 3.006 7.874 1.00 95.19 319 ASN A N 1
ATOM 2569 C CA . ASN A 1 319 ? -12.686 3.643 8.062 1.00 95.19 319 ASN A CA 1
ATOM 2570 C C . ASN A 1 319 ? -13.333 3.282 9.402 1.00 95.19 319 ASN A C 1
ATOM 2572 O O . ASN A 1 319 ? -14.035 4.102 9.991 1.00 95.19 319 ASN A O 1
ATOM 2576 N N . LYS A 1 320 ? -13.101 2.062 9.895 1.00 95.62 320 LYS A N 1
ATOM 2577 C CA . LYS A 1 320 ? -13.594 1.624 11.202 1.00 95.62 320 LYS A CA 1
ATOM 2578 C C . LYS A 1 320 ? -12.891 2.335 12.363 1.00 95.62 320 LYS A C 1
ATOM 2580 O O . LYS A 1 320 ? -13.560 2.657 13.340 1.00 95.62 320 LYS A O 1
ATOM 2585 N N . VAL A 1 321 ? -11.578 2.544 12.273 1.00 95.00 321 VAL A N 1
ATOM 2586 C CA . VAL A 1 321 ? -10.756 3.111 13.360 1.00 95.00 321 VAL A CA 1
ATOM 2587 C C . VAL A 1 321 ? -10.720 4.641 13.303 1.00 95.00 321 VAL A C 1
ATOM 2589 O O . VAL A 1 321 ? -10.897 5.296 14.324 1.00 95.00 321 VAL A O 1
ATOM 2592 N N . LEU A 1 322 ? -10.526 5.212 12.114 1.00 93.75 322 LEU A N 1
ATOM 2593 C CA . LEU A 1 322 ? -10.289 6.643 11.890 1.00 93.75 322 LEU A CA 1
ATOM 2594 C C . LEU A 1 322 ? -11.533 7.400 11.400 1.00 93.75 322 LEU A C 1
ATOM 2596 O O . LEU A 1 322 ? -11.505 8.624 11.311 1.00 93.75 322 LEU A O 1
ATOM 2600 N N . GLY A 1 323 ? -12.619 6.695 11.068 1.00 91.56 323 GLY A N 1
ATOM 2601 C CA . GLY A 1 323 ? -13.754 7.263 10.337 1.00 91.56 323 GLY A CA 1
ATOM 2602 C C . GLY A 1 323 ? -13.502 7.333 8.822 1.00 91.56 323 GLY A C 1
ATOM 2603 O O . GLY A 1 323 ? -12.383 7.075 8.366 1.00 91.56 323 GLY A O 1
ATOM 2604 N N . PRO A 1 324 ? -14.532 7.640 8.010 1.00 87.75 324 PRO A N 1
ATOM 2605 C CA . PRO A 1 324 ? -14.375 7.769 6.561 1.00 87.75 324 PRO A CA 1
ATOM 2606 C C . PRO A 1 324 ? -13.346 8.853 6.207 1.00 87.75 324 PRO A C 1
ATOM 2608 O O . PRO A 1 324 ? -13.189 9.818 6.952 1.00 87.75 324 PRO A O 1
ATOM 2611 N N . ALA A 1 325 ? -12.626 8.675 5.099 1.00 75.94 325 ALA A N 1
ATOM 2612 C CA . ALA A 1 325 ? -11.909 9.787 4.474 1.00 75.94 325 ALA A CA 1
ATOM 2613 C C . ALA A 1 325 ? -12.949 10.775 3.916 1.00 75.94 325 ALA A C 1
ATOM 2615 O O . ALA A 1 325 ? -13.935 10.325 3.322 1.00 75.94 325 ALA A O 1
ATOM 2616 N N . GLU A 1 326 ? -12.770 12.070 4.188 1.00 57.59 326 GLU A N 1
ATOM 2617 C CA . GLU A 1 326 ? -13.662 13.144 3.718 1.00 57.59 326 GLU A CA 1
ATOM 2618 C C . GLU A 1 326 ? -13.350 13.585 2.288 1.00 57.59 326 GLU A C 1
ATOM 2620 O O . GLU A 1 326 ? -12.163 13.520 1.896 1.00 57.59 326 GLU A O 1
#

Radius of gyration: 24.42 Å; chains: 1; bounding box: 68×67×45 Å

pLDDT: mean 78.78, std 19.8, range [28.53, 97.75]

Foldseek 3Di:
DDPVVVVVVVVVVVVVVVVVCCVPCVVVVVVVVVVCVLVLLQDDDDDDDPQALLWQFDLQLHRNPDQLQVQKPHFPDLVPDAFEQDDQDPVNLVVLQVVVLVVQVCVVVVPDPPPDPDDDDDCDDPDPVVVVQFLVSLVVGPDVVLDPPFDSGSVSSSVVSSLVVSVVSLVVSLVVVLVVRLVVMDGPHFSCRNLVSQLVVVLVSVQRSVQVVQVVVVHGDDSQVVCCVSQVHPVSVSVVSSVVSVSVSSSLSSLSNLLVVLVNGDDLVNLLVVQLCVVPPPDDPVVSVVSSVVCCVPHNSSSSSSVVSSVVSSQSSSCVNHNHDD

Secondary structure (DSSP, 8-state):
--HHHHHHHHHHHHHHHHHHHHHHHHHHHHHHHHHHHHHTTSS---------TTTTB-TTSPBTT--TGGGBT----GGG----PPP--HHHHHHHHHHHHHHHHHHHHT-------SS----PPPP-HHHH--HHHHHHHTHHHHGGGS-SSHHHHHHHHHHHHHHHHHHHHHHHHHHHHHHH--BS---HHHHHHHHHHHHHHHHHHHHHHHHHTTPPP-HHHHHHHHHSSHHHHHHHHHHHHHHHHHHHHHHHHHHHHTT----HHHHHHHHHGGG-TTS-HHHHHHHHHHHHHHH-HHHHHHHHHHHHHHHHHHHHHH----